Protein 1T92 (pdb70)

Sequence (216 aa):
GNKEKADRQKVVSDLVALEGALDMYKLDNSRYPTTEQGLQALVSAPSAEPHARNYPEGGYIRRLPQDPWGSDYQLLSPGQHGQVDIFSLGPDGVPESNDDIGNWTIGFGNKEKADRQKVVSDLVALEGALDMYKLDNSRYPTTEQGLQALVSAPSAEPHARNYPEGGYIRRLPQDPWGSDYQLLSPGQHGQVDIFSLGPDGVPESNDDIGNWTIGF

B-factor: mean 29.41, std 11.69, range [15.38, 65.62]

Structure (mmCIF, N/CA/C/O backbone):
data_1T92
#
_entry.id   1T92
#
_cell.length_a   85.395
_cell.length_b   85.395
_cell.length_c   145.7205
_cell.angle_alpha   90.00
_cell.angle_beta   90.00
_cell.angle_gamma   120.00
#
_symmetry.space_group_name_H-M   'P 65 2 2'
#
loop_
_entity.id
_entity.type
_entity.pdbx_description
1 polymer 'General secretion pathway protein G'
2 non-polymer 'ZINC ION'
3 water water
#
loop_
_atom_site.group_PDB
_atom_site.id
_atom_site.type_symbol
_atom_site.label_atom_id
_atom_site.label_alt_id
_atom_site.label_comp_id
_atom_site.label_asym_id
_atom_site.label_entity_id
_atom_site.label_seq_id
_atom_site.pdbx_PDB_ins_code
_atom_site.Cartn_x
_atom_site.Cartn_y
_atom_site.Cartn_z
_atom_site.occupancy
_atom_site.B_iso_or_equiv
_atom_site.auth_seq_id
_atom_site.auth_comp_id
_ato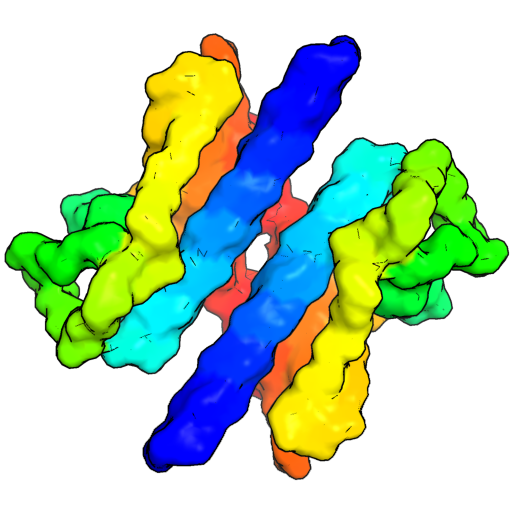m_site.auth_asym_id
_atom_site.auth_atom_id
_atom_site.pdbx_PDB_model_num
ATOM 1 N N . GLY A 1 2 ? -10.622 31.677 28.234 1.00 60.95 26 GLY A N 1
ATOM 2 C CA . GLY A 1 2 ? -10.217 33.076 28.572 1.00 60.76 26 GLY A CA 1
ATOM 3 C C . GLY A 1 2 ? -10.404 34.039 27.408 1.00 60.29 26 GLY A C 1
ATOM 4 O O . GLY A 1 2 ? -10.332 33.641 26.243 1.00 56.35 26 GLY A O 1
ATOM 5 N N . ASN A 1 3 ? -10.663 35.306 27.729 1.00 61.18 27 ASN A N 1
ATOM 6 C CA . ASN A 1 3 ? -10.797 36.353 26.717 1.00 59.49 27 ASN A CA 1
ATOM 7 C C . ASN A 1 3 ? -9.475 36.675 26.024 1.00 57.39 27 ASN A C 1
ATOM 8 O O . ASN A 1 3 ? -9.416 36.798 24.797 1.00 53.26 27 ASN A O 1
ATOM 13 N N . LYS A 1 4 ? -8.420 36.818 26.823 1.00 52.63 28 LYS A N 1
ATOM 14 C CA . LYS A 1 4 ? -7.086 37.028 26.289 1.00 49.79 28 LYS A CA 1
ATOM 15 C C . LYS A 1 4 ? -6.661 35.800 25.504 1.00 44.95 28 LYS A C 1
ATOM 16 O O . LYS A 1 4 ? -6.088 35.927 24.424 1.00 38.60 28 LYS A O 1
ATOM 22 N N . GLU A 1 5 ? -6.966 34.624 26.048 1.00 41.42 29 GLU A N 1
ATOM 23 C CA . GLU A 1 5 ? -6.618 33.355 25.431 1.00 44.76 29 GLU A CA 1
ATOM 24 C C . GLU A 1 5 ? -7.282 33.189 24.064 1.00 41.73 29 GLU A C 1
ATOM 25 O O . GLU A 1 5 ? -6.634 32.738 23.124 1.00 37.85 29 GLU A O 1
ATOM 31 N N . LYS A 1 6 ? -8.565 33.547 23.970 1.00 36.34 30 LYS A N 1
ATOM 32 C CA . LYS A 1 6 ? -9.289 33.480 22.694 1.00 36.73 30 LYS A CA 1
ATOM 33 C C . LYS A 1 6 ? -8.642 34.420 21.694 1.00 32.57 30 LYS A C 1
ATOM 34 O O . LYS A 1 6 ? -8.387 34.036 20.540 1.00 30.20 30 LYS A O 1
ATOM 40 N N . ALA A 1 7 ? -8.379 35.645 22.143 1.00 30.18 31 ALA A N 1
ATOM 41 C CA . ALA A 1 7 ? -7.714 36.643 21.312 1.00 26.95 31 ALA A CA 1
ATOM 42 C C . ALA A 1 7 ? -6.350 36.127 20.826 1.00 24.77 31 ALA A C 1
ATOM 43 O O . ALA A 1 7 ? -6.008 36.271 19.650 1.00 24.28 31 ALA A O 1
ATOM 45 N N . ASP A 1 8 ? -5.566 35.531 21.732 1.00 24.67 32 ASP A N 1
ATOM 46 C CA . ASP A 1 8 ? -4.245 35.025 21.359 1.00 23.21 32 ASP A CA 1
ATOM 47 C C . ASP A 1 8 ? -4.356 33.915 20.311 1.00 23.33 32 ASP A C 1
ATOM 48 O O . ASP A 1 8 ? -3.584 33.860 19.371 1.00 23.29 32 ASP A O 1
ATOM 53 N N . ARG A 1 9 ? -5.351 33.059 20.469 1.00 25.26 33 ARG A N 1
ATOM 54 C CA . ARG A 1 9 ? -5.565 31.931 19.568 1.00 28.17 33 ARG A CA 1
ATOM 55 C C . ARG A 1 9 ? -5.938 32.424 18.170 1.00 25.69 33 ARG A C 1
ATOM 56 O O . ARG A 1 9 ? -5.413 31.929 17.164 1.00 23.72 33 ARG A O 1
ATOM 64 N N . GLN A 1 10 ? -6.858 33.397 18.113 1.00 22.58 34 GLN A N 1
ATOM 65 C CA . GLN A 1 10 ? -7.240 34.011 16.830 1.00 22.70 34 GLN A CA 1
ATOM 66 C C . GLN A 1 10 ? -6.035 34.657 16.163 1.00 21.37 34 GLN A C 1
ATOM 67 O O . GLN A 1 10 ? -5.881 34.585 14.938 1.00 22.11 34 GLN A O 1
ATOM 73 N N . LYS A 1 11 ? -5.205 35.329 16.956 1.00 19.52 35 LYS A N 1
ATOM 74 C CA . LYS A 1 11 ? -4.002 35.952 16.401 1.00 19.19 35 LYS A CA 1
ATOM 75 C C . LYS A 1 11 ? -3.044 34.921 15.803 1.00 18.85 35 LYS A C 1
ATOM 76 O O . LYS A 1 11 ? -2.531 35.112 14.699 1.00 19.47 35 LYS A O 1
ATOM 82 N N . VAL A 1 12 ? -2.783 33.833 16.536 1.00 19.47 36 VAL A N 1
ATOM 83 C CA . VAL A 1 12 ? -1.896 32.775 16.058 1.00 18.33 36 VAL A CA 1
ATOM 84 C C . VAL A 1 12 ? -2.430 32.193 14.739 1.00 17.36 36 VAL A C 1
ATOM 85 O O . VAL A 1 12 ? -1.675 32.045 13.772 1.00 18.86 36 VAL A O 1
ATOM 89 N N . VAL A 1 13 ? -3.717 31.873 14.696 1.00 19.35 37 VAL A N 1
ATOM 90 C CA . VAL A 1 13 ? -4.270 31.253 13.489 1.00 19.28 37 VAL A CA 1
ATOM 91 C C . VAL A 1 13 ? -4.212 32.261 12.323 1.00 19.22 37 VAL A C 1
ATOM 92 O O . VAL A 1 13 ? -3.751 31.937 11.214 1.00 21.67 37 VAL A O 1
ATOM 96 N N . SER A 1 14 ? -4.652 33.486 12.581 1.00 19.84 38 SER A N 1
ATOM 97 C CA . SER A 1 14 ? -4.627 34.531 11.557 1.00 20.50 38 SER A CA 1
ATOM 98 C C . SER A 1 14 ? -3.223 34.772 10.994 1.00 19.64 38 SER A C 1
ATOM 99 O O . SER A 1 14 ? -3.004 34.873 9.768 1.00 19.69 38 SER A O 1
ATOM 103 N N . ASP A 1 15 ? -2.249 34.899 11.893 1.00 17.63 39 ASP A N 1
ATOM 104 C CA . ASP A 1 15 ? -0.884 35.166 11.473 1.00 19.05 39 ASP A CA 1
ATOM 105 C C . ASP A 1 15 ? -0.341 33.995 10.652 1.00 18.02 39 ASP A C 1
ATOM 106 O O . ASP A 1 15 ? 0.377 34.201 9.663 1.00 17.87 39 ASP A O 1
ATOM 111 N N . LEU A 1 16 ? -0.617 32.774 11.104 1.00 18.21 40 LEU A N 1
ATOM 112 C CA . LEU A 1 16 ? -0.067 31.587 10.445 1.00 16.77 40 LEU A CA 1
ATOM 113 C C . LEU A 1 16 ? -0.674 31.440 9.048 1.00 16.57 40 LEU A C 1
ATOM 114 O O . LEU A 1 16 ? 0.013 31.010 8.118 1.00 19.92 40 LEU A O 1
ATOM 119 N N . VAL A 1 17 ? -1.955 31.779 8.906 1.00 17.69 41 VAL A N 1
ATOM 120 C CA . VAL A 1 17 ? -2.572 31.752 7.576 1.00 17.24 41 VAL A CA 1
ATOM 121 C C . VAL A 1 17 ? -2.024 32.877 6.672 1.00 18.01 41 VAL A C 1
ATOM 122 O O . VAL A 1 17 ? -1.802 32.661 5.487 1.00 18.54 41 VAL A O 1
ATOM 126 N N . ALA A 1 18 ? -1.755 34.054 7.243 1.00 17.53 42 ALA A N 1
ATOM 127 C CA . ALA A 1 18 ? -1.206 35.146 6.464 1.00 18.14 42 ALA A CA 1
ATOM 128 C C . ALA A 1 18 ? 0.207 34.761 5.999 1.00 17.72 42 ALA A C 1
ATOM 129 O O . ALA A 1 18 ? 0.600 35.016 4.845 1.00 18.82 42 ALA A O 1
ATOM 131 N N . LEU A 1 19 ? 0.959 34.119 6.887 1.00 17.36 43 LEU A N 1
ATOM 132 C CA . LEU A 1 19 ? 2.294 33.652 6.509 1.00 16.87 43 LEU A CA 1
ATOM 133 C C . LEU A 1 19 ? 2.194 32.580 5.418 1.00 16.94 43 LEU A C 1
ATOM 134 O O . LEU A 1 19 ? 2.957 32.600 4.445 1.00 18.56 43 LEU A O 1
ATOM 139 N N . GLU A 1 20 ? 1.232 31.669 5.565 1.00 17.55 44 GLU A N 1
ATOM 140 C CA . GLU A 1 20 ? 0.973 30.664 4.540 1.00 17.27 44 GLU A CA 1
ATOM 141 C C . GLU A 1 20 ? 0.728 31.315 3.160 1.00 16.80 44 GLU A C 1
ATOM 142 O O . GLU A 1 20 ? 1.284 30.863 2.146 1.00 18.29 44 GLU A O 1
ATOM 148 N N . GLY A 1 21 ? -0.119 32.350 3.127 1.00 17.20 45 GLY A N 1
ATOM 149 C CA . GLY A 1 21 ? -0.402 33.045 1.866 1.00 16.94 45 GLY A CA 1
ATOM 150 C C . GLY A 1 21 ? 0.872 33.633 1.248 1.00 17.65 45 GLY A C 1
ATOM 151 O O . GLY A 1 21 ? 1.125 33.490 0.039 1.00 18.79 45 GLY A O 1
ATOM 152 N N . ALA A 1 22 ? 1.668 34.317 2.070 1.00 17.21 46 ALA A N 1
ATOM 153 C CA . ALA A 1 22 ? 2.942 34.910 1.611 1.00 17.99 46 ALA A CA 1
ATOM 154 C C . ALA A 1 22 ? 3.883 33.833 1.097 1.00 17.73 46 ALA A C 1
ATOM 155 O O . ALA A 1 22 ? 4.517 34.011 0.057 1.00 17.67 46 ALA A O 1
ATOM 157 N N . LEU A 1 23 ? 3.966 32.709 1.815 1.00 16.70 47 LEU A N 1
ATOM 158 C CA . LEU A 1 23 ? 4.805 31.604 1.371 1.00 15.38 47 LEU A CA 1
ATOM 159 C C . LEU A 1 23 ? 4.327 31.054 0.018 1.00 15.98 47 LEU A C 1
ATOM 160 O O . LEU A 1 23 ? 5.132 30.730 -0.852 1.00 19.01 47 LEU A O 1
ATOM 165 N N . ASP A 1 24 ? 3.016 30.960 -0.150 1.00 17.49 48 ASP A N 1
ATOM 166 C CA . ASP A 1 24 ? 2.487 30.451 -1.411 1.00 17.20 48 ASP A CA 1
ATOM 167 C C . ASP A 1 24 ? 2.817 31.449 -2.537 1.00 19.61 48 ASP A C 1
ATOM 168 O O . ASP A 1 24 ? 3.089 31.032 -3.680 1.00 20.36 48 ASP A O 1
ATOM 173 N N . MET A 1 25 ? 2.747 32.753 -2.260 1.00 18.72 49 MET A N 1
ATOM 174 C CA . MET A 1 25 ? 3.119 33.719 -3.324 1.00 18.70 49 MET A CA 1
ATOM 175 C C . MET A 1 25 ? 4.601 33.596 -3.686 1.00 20.04 49 MET A C 1
ATOM 176 O O . MET A 1 25 ? 5.003 33.698 -4.840 1.00 20.54 49 MET A O 1
ATOM 181 N N . TYR A 1 26 ? 5.431 33.370 -2.676 1.00 18.69 50 TYR A N 1
ATOM 182 C CA . TYR A 1 26 ? 6.846 33.166 -2.919 1.00 18.79 50 TYR A CA 1
ATOM 183 C C . TYR A 1 26 ? 7.018 31.939 -3.832 1.00 19.78 50 TYR A C 1
ATOM 184 O O . TYR A 1 26 ? 7.792 31.961 -4.805 1.00 20.06 50 TYR A O 1
ATOM 193 N N . LYS A 1 27 ? 6.283 30.875 -3.532 1.00 20.07 51 LYS A N 1
ATOM 194 C CA . LYS A 1 27 ? 6.411 29.652 -4.310 1.00 20.85 51 LYS A CA 1
ATOM 195 C C . LYS A 1 27 ? 5.923 29.842 -5.745 1.00 21.18 51 LYS A C 1
ATOM 196 O O . LYS A 1 27 ? 6.461 29.219 -6.683 1.00 22.45 51 LYS A O 1
ATOM 202 N N . LEU A 1 28 ? 4.891 30.664 -5.947 1.00 21.86 52 LEU A N 1
ATOM 203 C CA . LEU A 1 28 ? 4.459 30.895 -7.338 1.00 20.76 52 LEU A CA 1
ATOM 204 C C . LEU A 1 28 ? 5.578 31.523 -8.171 1.00 22.06 52 LEU A C 1
ATOM 205 O O . LEU A 1 28 ? 5.714 31.204 -9.358 1.00 24.77 52 LEU A O 1
ATOM 210 N N . ASP A 1 29 ? 6.383 32.394 -7.559 1.00 21.99 53 ASP A N 1
ATOM 211 C CA . ASP A 1 29 ? 7.466 33.054 -8.288 1.00 25.01 53 ASP A CA 1
ATOM 212 C C . ASP A 1 29 ? 8.710 32.199 -8.413 1.00 24.62 53 ASP A C 1
ATOM 213 O O . ASP A 1 29 ? 9.546 32.448 -9.296 1.00 27.75 53 ASP A O 1
ATOM 218 N N . ASN A 1 30 ? 8.866 31.207 -7.535 1.00 22.64 54 ASN A N 1
ATOM 219 C CA . ASN A 1 30 ? 10.135 30.500 -7.433 1.00 24.30 54 ASN A CA 1
ATOM 220 C C . ASN A 1 30 ? 10.095 28.997 -7.618 1.00 25.55 54 ASN A C 1
ATOM 221 O O . ASN A 1 30 ? 11.148 28.355 -7.655 1.00 30.37 54 ASN A O 1
ATOM 226 N N . SER A 1 31 ? 8.887 28.454 -7.709 1.00 27.21 55 SER A N 1
ATOM 227 C CA . SER A 1 31 ? 8.620 27.023 -7.852 1.00 28.36 55 SER A CA 1
ATOM 228 C C . SER A 1 31 ? 8.900 26.191 -6.607 1.00 27.98 55 SER A C 1
ATOM 229 O O . SER A 1 31 ? 8.678 24.979 -6.613 1.00 30.78 55 SER A O 1
ATOM 232 N N . ARG A 1 32 ? 9.375 26.828 -5.536 1.00 25.06 56 ARG A N 1
ATOM 233 C CA . ARG A 1 32 ? 9.535 26.131 -4.267 1.00 24.73 56 ARG A CA 1
ATOM 234 C C . ARG A 1 32 ? 9.372 27.131 -3.150 1.00 21.44 56 ARG A C 1
ATOM 235 O O . ARG A 1 32 ? 9.569 28.336 -3.357 1.00 23.71 56 ARG A O 1
ATOM 243 N N . TYR A 1 33 ? 9.048 26.625 -1.966 1.00 20.54 57 TYR A N 1
ATOM 244 C CA . TYR A 1 33 ? 9.006 27.472 -0.778 1.00 20.52 57 TYR A CA 1
ATOM 245 C C . TYR A 1 33 ? 10.427 27.840 -0.348 1.00 21.34 57 TYR A C 1
ATOM 246 O O . TYR A 1 33 ? 11.369 27.136 -0.689 1.00 21.90 57 TYR A O 1
ATOM 255 N N . PRO A 1 34 ? 10.581 28.901 0.441 1.00 18.91 58 PRO A N 1
ATOM 256 C CA . PRO A 1 34 ? 11.847 29.103 1.156 1.00 18.86 58 PRO A CA 1
ATOM 257 C C . PRO A 1 34 ? 12.114 27.888 2.025 1.00 19.40 58 PRO A C 1
ATOM 258 O O . PRO A 1 34 ? 11.175 27.251 2.533 1.00 20.41 58 PRO A O 1
ATOM 262 N N . THR A 1 35 ? 13.381 27.555 2.182 1.00 19.07 59 THR A N 1
ATOM 263 C CA . THR A 1 35 ? 13.784 26.507 3.131 1.00 19.60 59 THR A CA 1
ATOM 264 C C . THR A 1 35 ? 13.825 27.083 4.526 1.00 19.12 59 THR A C 1
ATOM 265 O O . THR A 1 35 ? 13.850 28.294 4.698 1.00 19.56 59 THR A O 1
ATOM 269 N N . THR A 1 36 ? 13.869 26.205 5.521 1.00 19.60 60 THR A N 1
ATOM 270 C CA . THR A 1 36 ? 14.085 26.647 6.900 1.00 19.34 60 THR A CA 1
ATOM 271 C C . THR A 1 36 ? 15.340 27.484 7.014 1.00 20.71 60 THR A C 1
ATOM 272 O O . THR A 1 36 ? 15.359 28.502 7.713 1.00 21.30 60 THR A O 1
ATOM 276 N N . GLU A 1 37 ? 16.395 27.061 6.313 1.00 19.77 61 GLU A N 1
ATOM 277 C CA . GLU A 1 37 ? 17.644 27.839 6.289 1.00 23.08 61 GLU A CA 1
ATOM 278 C C . GLU A 1 37 ? 17.407 29.290 5.816 1.00 19.29 61 GLU A C 1
ATOM 279 O O . GLU A 1 37 ? 17.917 30.222 6.425 1.00 23.57 61 GLU A O 1
ATOM 285 N N . GLN A 1 38 ? 16.622 29.483 4.751 1.00 19.92 62 GLN A N 1
ATOM 286 C CA . GLN A 1 38 ? 16.257 30.833 4.316 1.00 18.89 62 GLN A CA 1
ATOM 287 C C . GLN A 1 38 ? 15.311 31.503 5.320 1.00 20.74 62 GLN A C 1
ATOM 288 O O . GLN A 1 38 ? 15.433 32.707 5.598 1.00 22.94 62 GLN A O 1
ATOM 294 N N . GLY A 1 39 ? 14.382 30.716 5.874 1.00 21.22 63 GLY A N 1
ATOM 295 C CA . GLY A 1 39 ? 13.484 31.184 6.915 1.00 20.96 63 GLY A CA 1
ATOM 296 C C . GLY A 1 39 ? 12.360 32.086 6.414 1.00 20.47 63 GLY A C 1
ATOM 297 O O . GLY A 1 39 ? 12.254 32.425 5.217 1.00 19.40 63 GLY A O 1
ATOM 298 N N . LEU A 1 40 ? 11.475 32.450 7.343 1.00 19.83 64 LEU A N 1
ATOM 299 C CA . LEU A 1 40 ? 10.389 33.391 7.057 1.00 19.61 64 LEU A CA 1
ATOM 300 C C . LEU A 1 40 ? 10.974 34.756 6.645 1.00 18.96 64 LEU A C 1
ATOM 301 O O . LEU A 1 40 ? 10.303 35.538 5.990 1.00 19.26 64 LEU A O 1
ATOM 306 N N . GLN A 1 41 ? 12.234 35.013 7.004 1.00 19.10 65 GLN A N 1
ATOM 307 C CA . GLN A 1 41 ? 12.893 36.252 6.593 1.00 20.14 65 GLN A CA 1
ATOM 308 C C . GLN A 1 41 ? 12.886 36.421 5.063 1.00 19.27 65 GLN A C 1
ATOM 309 O O . GLN A 1 41 ? 12.875 37.548 4.550 1.00 20.02 65 GLN A O 1
ATOM 319 N N . ALA A 1 42 ? 12.833 35.299 4.342 1.00 18.69 66 ALA A N 1
ATOM 320 C CA . ALA A 1 42 ? 12.827 35.346 2.877 1.00 19.63 66 ALA A CA 1
ATOM 321 C C . ALA A 1 42 ? 11.556 36.024 2.338 1.00 19.26 66 ALA A C 1
ATOM 322 O O . ALA A 1 42 ? 11.496 36.423 1.154 1.00 19.50 66 ALA A O 1
ATOM 324 N N . LEU A 1 43 ? 10.538 36.132 3.192 1.00 17.38 67 LEU A N 1
ATOM 325 C CA . LEU A 1 43 ? 9.301 36.797 2.786 1.00 17.47 67 LEU A CA 1
ATOM 326 C C . LEU A 1 43 ? 9.417 38.308 2.853 1.00 18.62 67 LEU A C 1
ATOM 327 O O . LEU A 1 43 ? 8.537 39.008 2.354 1.00 20.44 67 LEU A O 1
ATOM 332 N N . VAL A 1 44 ? 10.454 38.816 3.528 1.00 19.17 68 VAL A N 1
ATOM 333 C CA . VAL A 1 44 ? 10.618 40.273 3.631 1.00 21.66 68 VAL A CA 1
ATOM 334 C C . VAL A 1 44 ? 11.815 40.831 2.864 1.00 21.17 68 VAL A C 1
ATOM 335 O O . VAL A 1 44 ? 11.770 41.969 2.394 1.00 26.66 68 VAL A O 1
ATOM 339 N N . SER A 1 45 ? 12.873 40.028 2.717 1.00 20.44 69 SER A N 1
ATOM 340 C CA . SER A 1 45 ? 14.058 40.445 1.985 1.00 22.56 69 SER A CA 1
ATOM 341 C C . SER A 1 45 ? 14.629 39.253 1.205 1.00 19.19 69 SER A C 1
ATOM 342 O O . SER A 1 45 ? 14.555 38.099 1.664 1.00 22.67 69 SER A O 1
ATOM 346 N N . ALA A 1 46 ? 15.159 39.513 0.013 1.00 19.42 70 ALA A N 1
ATOM 347 C CA . ALA A 1 46 ? 15.690 38.441 -0.847 1.00 21.71 70 ALA A CA 1
ATOM 348 C C . ALA A 1 46 ? 16.705 37.554 -0.083 1.00 22.30 70 ALA A C 1
ATOM 349 O O . ALA A 1 46 ? 17.609 38.075 0.580 1.00 21.70 70 AL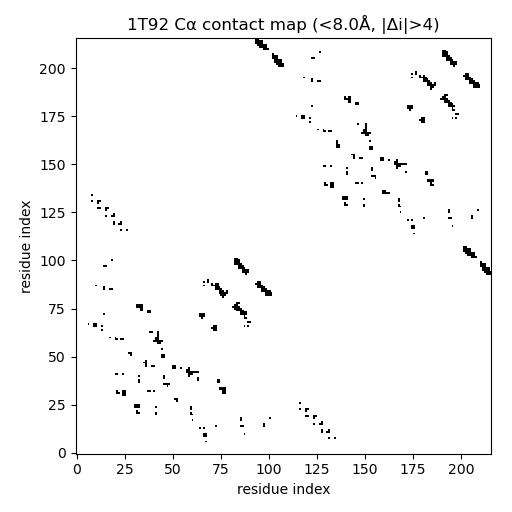A A O 1
ATOM 351 N N . PRO A 1 47 ? 16.535 36.228 -0.131 1.00 19.89 71 PRO A N 1
ATOM 352 C CA . PRO A 1 47 ? 17.411 35.358 0.671 1.00 20.78 71 PRO A CA 1
ATOM 353 C C . PRO A 1 47 ? 18.840 35.351 0.212 1.00 22.30 71 PRO A C 1
ATOM 354 O O . PRO A 1 47 ? 19.139 35.264 -0.984 1.00 22.60 71 PRO A O 1
ATOM 358 N N . SER A 1 48 ? 19.727 35.484 1.203 1.00 19.77 72 SER A N 1
ATOM 359 C CA . SER A 1 48 ? 21.168 35.361 1.012 1.00 21.82 72 SER A CA 1
ATOM 360 C C . SER A 1 48 ? 21.524 33.925 0.639 1.00 23.58 72 SER A C 1
ATOM 361 O O . SER A 1 48 ? 22.369 33.725 -0.224 1.00 22.12 72 SER A O 1
ATOM 364 N N . ALA A 1 49 ? 20.885 32.935 1.287 1.00 22.81 73 ALA A N 1
ATOM 365 C CA . ALA A 1 49 ? 21.216 31.532 1.021 1.00 22.76 73 ALA A CA 1
ATOM 366 C C . ALA A 1 49 ? 20.608 31.033 -0.271 1.00 22.09 73 ALA A C 1
ATOM 367 O O . ALA A 1 49 ? 19.486 31.415 -0.614 1.00 21.38 73 ALA A O 1
ATOM 369 N N . GLU A 1 50 ? 21.329 30.173 -0.988 1.00 23.62 74 GLU A N 1
ATOM 370 C CA . GLU A 1 50 ? 20.733 29.506 -2.150 1.00 28.12 74 GLU A CA 1
ATOM 371 C C . GLU A 1 50 ? 19.637 28.507 -1.716 1.00 28.83 74 GLU A C 1
ATOM 372 O O . GLU A 1 50 ? 19.640 28.071 -0.557 1.00 29.33 74 GLU A O 1
ATOM 378 N N . PRO A 1 51 ? 18.669 28.180 -2.587 1.00 27.35 75 PRO A N 1
ATOM 379 C CA . PRO A 1 51 ? 18.535 28.745 -3.942 1.00 27.64 75 PRO A CA 1
ATOM 380 C C . PRO A 1 51 ? 17.959 30.164 -3.961 1.00 24.89 75 PRO A C 1
ATOM 381 O O . PRO A 1 51 ? 16.933 30.438 -3.350 1.00 24.59 75 PRO A O 1
ATOM 385 N N . HIS A 1 52 ? 18.595 31.045 -4.724 1.00 21.41 76 HIS A N 1
ATOM 386 C CA . HIS A 1 52 ? 18.217 32.462 -4.691 1.00 21.67 76 HIS A CA 1
ATOM 387 C C . HIS A 1 52 ? 16.858 32.703 -5.336 1.00 21.23 76 HIS A C 1
ATOM 388 O O . HIS A 1 52 ? 16.469 31.985 -6.267 1.00 22.46 76 HIS A O 1
ATOM 395 N N . ALA A 1 53 ? 16.164 33.724 -4.842 1.00 20.26 77 ALA A N 1
ATOM 396 C CA . ALA A 1 53 ? 14.829 34.079 -5.329 1.00 21.23 77 ALA A CA 1
ATOM 397 C C . ALA A 1 53 ? 14.942 34.730 -6.679 1.00 22.38 77 ALA A C 1
ATOM 398 O O . ALA A 1 53 ? 15.931 35.424 -6.955 1.00 21.59 77 ALA A O 1
ATOM 400 N N . ARG A 1 54 ? 13.928 34.527 -7.530 1.00 23.70 78 ARG A N 1
ATOM 401 C CA . ARG A 1 54 ? 13.989 35.182 -8.832 1.00 29.79 78 ARG A CA 1
ATOM 402 C C . ARG A 1 54 ? 13.079 36.387 -8.906 1.00 32.26 78 ARG A C 1
ATOM 403 O O . ARG A 1 54 ? 11.913 36.311 -8.502 1.00 33.10 78 ARG A O 1
ATOM 411 N N . ASN A 1 55 ? 13.668 37.496 -9.371 1.00 35.21 79 ASN A N 1
ATOM 412 C CA . ASN A 1 55 ? 13.015 38.808 -9.490 1.00 37.02 79 ASN A CA 1
ATOM 413 C C . ASN A 1 55 ? 12.224 39.137 -8.243 1.00 34.58 79 ASN A C 1
ATOM 414 O O . ASN A 1 55 ? 11.011 39.229 -8.248 1.00 36.51 79 ASN A O 1
ATOM 419 N N . TYR A 1 56 ? 12.934 39.314 -7.153 1.00 30.77 80 TYR A N 1
ATOM 420 C CA . TYR A 1 56 ? 12.259 39.409 -5.891 1.00 25.51 80 TYR A CA 1
ATOM 421 C C . TYR A 1 56 ? 11.465 40.729 -5.879 1.00 28.47 80 TYR A C 1
ATOM 422 O O . TYR A 1 56 ? 12.002 41.749 -6.307 1.00 29.59 80 TYR A O 1
ATOM 431 N N . PRO A 1 57 ? 10.194 40.713 -5.441 1.00 25.96 81 PRO A N 1
ATOM 432 C CA . PRO A 1 57 ? 9.347 41.911 -5.569 1.00 26.46 81 PRO A CA 1
ATOM 433 C C . PRO A 1 57 ? 9.709 43.012 -4.595 1.00 26.89 81 PRO A C 1
ATOM 434 O O . PRO A 1 57 ? 10.227 42.730 -3.502 1.00 25.80 81 PRO A O 1
ATOM 438 N N . GLU A 1 58 ? 9.458 44.259 -5.016 1.00 32.06 82 GLU A N 1
ATOM 439 C CA . GLU A 1 58 ? 9.563 45.409 -4.126 1.00 34.89 82 GLU A CA 1
ATOM 440 C C . GLU A 1 58 ? 8.688 45.171 -2.906 1.00 34.38 82 GLU A C 1
ATOM 441 O O . GLU A 1 58 ? 7.482 44.891 -3.028 1.00 34.35 82 GLU A O 1
ATOM 447 N N . GLY A 1 59 ? 9.309 45.256 -1.738 1.00 31.80 83 GLY A N 1
ATOM 448 C CA . GLY A 1 59 ? 8.611 45.053 -0.479 1.00 31.35 83 GLY A CA 1
ATOM 449 C C . GLY A 1 59 ? 8.418 43.601 -0.098 1.00 29.24 83 GLY A C 1
ATOM 450 O O . GLY A 1 59 ? 7.786 43.311 0.918 1.00 31.55 83 GLY A O 1
ATOM 451 N N . GLY A 1 60 ? 8.928 42.676 -0.908 1.00 28.56 84 GLY A N 1
ATOM 452 C CA . GLY A 1 60 ? 8.782 41.266 -0.583 1.00 23.68 84 GLY A CA 1
ATOM 453 C C . GLY A 1 60 ? 7.348 40.792 -0.670 1.00 23.24 84 GLY A C 1
ATOM 454 O O . GLY A 1 60 ? 6.551 41.291 -1.489 1.00 24.37 84 GLY A O 1
ATOM 455 N N . TYR A 1 61 ? 7.007 39.848 0.196 1.00 21.47 85 TYR A N 1
ATOM 456 C CA . TYR A 1 61 ? 5.739 39.133 0.122 1.00 21.85 85 TYR A CA 1
ATOM 457 C C . TYR A 1 61 ? 4.817 39.431 1.293 1.00 20.94 85 TYR A C 1
ATOM 458 O O . TYR A 1 61 ? 3.663 38.986 1.302 1.00 22.11 85 TYR A O 1
ATOM 467 N N . ILE A 1 62 ? 5.347 40.153 2.284 1.00 22.57 86 ILE A N 1
ATOM 468 C CA . ILE A 1 62 ? 4.562 40.583 3.431 1.00 23.33 86 ILE A CA 1
ATOM 469 C C . ILE A 1 62 ? 5.191 41.867 3.968 1.00 26.34 86 ILE A C 1
ATOM 470 O O . ILE A 1 62 ? 6.413 42.028 3.927 1.00 27.91 86 ILE A O 1
ATOM 475 N N . ARG A 1 63 ? 4.336 42.787 4.431 1.00 30.07 87 ARG A N 1
ATOM 476 C CA . ARG A 1 63 ? 4.781 44.090 4.933 1.00 33.37 87 ARG A CA 1
ATOM 477 C C . ARG A 1 63 ? 5.843 43.905 6.022 1.00 31.62 87 ARG A C 1
ATOM 478 O O . ARG A 1 63 ? 6.940 44.429 5.920 1.00 32.49 87 ARG A O 1
ATOM 486 N N . ARG A 1 64 ? 5.521 43.112 7.047 1.00 30.67 88 ARG A N 1
ATOM 487 C CA . ARG A 1 64 ? 6.501 42.735 8.072 1.00 29.48 88 ARG A CA 1
ATOM 488 C C . ARG A 1 64 ? 6.142 41.370 8.647 1.00 26.35 88 ARG A C 1
ATOM 489 O O . ARG A 1 64 ? 4.997 40.933 8.534 1.00 29.08 88 ARG A O 1
ATOM 497 N N . LEU A 1 65 ? 7.113 40.703 9.262 1.00 24.89 89 LEU A N 1
ATOM 498 C CA . LEU A 1 65 ? 6.805 39.455 9.963 1.00 23.69 89 LEU A CA 1
ATOM 499 C C . LEU A 1 65 ? 6.105 39.706 11.292 1.00 23.45 89 LEU A C 1
ATOM 500 O O . LEU A 1 65 ? 6.607 40.506 12.107 1.00 27.29 89 LEU A O 1
ATOM 505 N N . PRO A 1 66 ? 4.986 39.016 11.528 1.00 22.21 90 PRO A N 1
ATOM 506 C CA . PRO A 1 66 ? 4.303 39.110 12.830 1.00 22.89 90 PRO A CA 1
ATOM 507 C C . PRO A 1 66 ? 5.074 38.288 13.869 1.00 23.89 90 PRO A C 1
ATOM 508 O O . PRO A 1 66 ? 5.895 37.437 13.515 1.00 23.78 90 PRO A O 1
ATOM 512 N N . GLN A 1 67 ? 4.847 38.567 15.151 1.00 22.73 91 GLN A N 1
ATOM 513 C CA . GLN A 1 67 ? 5.345 37.670 16.197 1.00 25.44 91 GLN A CA 1
ATOM 514 C C . GLN A 1 67 ? 4.150 37.077 16.896 1.00 21.82 91 GLN A C 1
ATOM 515 O O . GLN A 1 67 ? 3.050 37.639 16.814 1.00 23.20 91 GLN A O 1
ATOM 521 N N . ASP A 1 68 ? 4.326 35.934 17.560 1.00 21.30 92 ASP A N 1
ATOM 522 C CA . ASP A 1 68 ? 3.194 35.345 18.274 1.00 22.11 92 ASP A CA 1
ATOM 523 C C . ASP A 1 68 ? 2.856 36.133 19.548 1.00 21.11 92 ASP A C 1
ATOM 524 O O . ASP A 1 68 ? 3.643 37.009 19.954 1.00 23.28 92 ASP A O 1
ATOM 529 N N . PRO A 1 69 ? 1.717 35.844 20.166 1.00 21.33 93 PRO A N 1
ATOM 530 C CA . PRO A 1 69 ? 1.239 36.612 21.324 1.00 22.88 93 PRO A CA 1
ATOM 531 C C . PRO A 1 69 ? 2.183 36.577 22.527 1.00 24.18 93 PRO A C 1
ATOM 532 O O . PRO A 1 69 ? 2.021 37.381 23.454 1.00 26.75 93 PRO A O 1
ATOM 536 N N . TRP A 1 70 ? 3.136 35.651 22.519 1.00 24.94 94 TRP A N 1
ATOM 537 C CA . TRP A 1 70 ? 4.039 35.499 23.660 1.00 24.56 94 TRP A CA 1
ATOM 538 C C . TRP A 1 70 ? 5.445 35.925 23.311 1.00 28.61 94 TRP A C 1
ATOM 539 O O . TRP A 1 70 ? 6.381 35.624 24.034 1.00 28.84 94 TRP A O 1
ATOM 550 N N . GLY A 1 71 ? 5.582 36.650 22.202 1.00 27.17 95 GLY A N 1
ATOM 551 C CA . GLY A 1 71 ? 6.844 37.273 21.829 1.00 28.34 95 GLY A CA 1
ATOM 552 C C . GLY A 1 71 ? 7.833 36.350 21.136 1.00 27.53 95 GLY A C 1
ATOM 553 O O . GLY A 1 71 ? 9.006 36.703 21.001 1.00 30.34 95 GLY A O 1
ATOM 554 N N . SER A 1 72 ? 7.390 35.166 20.711 1.00 24.80 96 SER A N 1
ATOM 555 C CA . SER A 1 72 ? 8.264 34.302 19.908 1.00 22.24 96 SER A CA 1
ATOM 556 C C . SER A 1 72 ? 7.995 34.453 18.425 1.00 22.96 96 SER A C 1
ATOM 557 O O . SER A 1 72 ? 6.853 34.617 18.006 1.00 25.32 96 SER A O 1
ATOM 560 N N . ASP A 1 73 ? 9.043 34.370 17.629 1.00 22.90 97 ASP A N 1
ATOM 561 C CA . ASP A 1 73 ? 8.844 34.325 16.181 1.00 22.89 97 ASP A CA 1
ATOM 562 C C . ASP A 1 73 ? 8.099 33.064 15.826 1.00 20.75 97 ASP A C 1
ATOM 563 O O . ASP A 1 73 ? 8.261 32.039 16.485 1.00 20.75 97 ASP A O 1
ATOM 568 N N . TYR A 1 74 ? 7.316 33.139 14.751 1.00 20.33 98 TYR A N 1
ATOM 569 C CA . TYR A 1 74 ? 6.773 31.959 14.145 1.00 17.78 98 TYR A CA 1
ATOM 570 C C . TYR A 1 74 ? 7.900 31.205 13.465 1.00 18.97 98 TYR A C 1
ATOM 571 O O . TYR A 1 74 ? 8.977 31.757 13.184 1.00 21.38 98 TYR A O 1
ATOM 580 N N . GLN A 1 75 ? 7.692 29.912 13.256 1.00 19.80 99 GLN A N 1
ATOM 581 C CA . GLN A 1 75 ? 8.787 29.077 12.757 1.00 19.36 99 GLN A CA 1
ATOM 582 C C . GLN A 1 75 ? 8.358 28.288 11.538 1.00 20.89 99 GLN A C 1
ATOM 583 O O . GLN A 1 75 ? 7.198 27.929 11.422 1.00 21.82 99 GLN A O 1
ATOM 589 N N . LEU A 1 76 ? 9.300 28.045 10.634 1.00 19.13 100 LEU A N 1
ATOM 590 C CA . LEU A 1 76 ? 9.051 27.368 9.359 1.00 19.05 100 LEU A CA 1
ATOM 591 C C . LEU A 1 76 ? 9.836 26.076 9.260 1.00 19.79 100 LEU A C 1
ATOM 592 O O . LEU A 1 76 ? 11.059 26.078 9.454 1.00 20.49 100 LEU A O 1
ATOM 597 N N . LEU A 1 77 ? 9.145 24.989 8.914 1.00 19.09 101 LEU A N 1
ATOM 598 C CA . LEU A 1 77 ? 9.776 23.710 8.610 1.00 19.67 101 LEU A CA 1
ATOM 599 C C . LEU A 1 77 ? 9.627 23.453 7.120 1.00 19.67 101 LEU A C 1
ATOM 600 O O . LEU A 1 77 ? 8.524 23.163 6.632 1.00 21.69 101 LEU A O 1
ATOM 605 N N . SER A 1 78 ? 10.732 23.567 6.390 1.00 19.51 102 SER A N 1
ATOM 606 C CA . SER A 1 78 ? 10.705 23.456 4.923 1.00 20.62 102 SER A CA 1
ATOM 607 C C . SER A 1 78 ? 12.079 23.054 4.391 1.00 20.97 102 SER A C 1
ATOM 608 O O . SER A 1 78 ? 13.080 23.644 4.810 1.00 21.30 102 SER A O 1
ATOM 611 N N . PRO A 1 79 ? 12.161 22.085 3.472 1.00 23.27 103 PRO A N 1
ATOM 612 C CA . PRO A 1 79 ? 10.991 21.376 2.910 1.00 25.05 103 PRO A CA 1
ATOM 613 C C . PRO A 1 79 ? 10.304 20.398 3.854 1.00 25.92 103 PRO A C 1
ATOM 614 O O . PRO A 1 79 ? 9.223 19.905 3.500 1.00 27.07 103 PRO A O 1
ATOM 618 N N . GLY A 1 80 ? 10.896 20.113 5.014 1.00 23.90 104 GLY A N 1
ATOM 619 C CA . GLY A 1 80 ? 10.205 19.335 6.029 1.00 26.89 104 GLY A CA 1
ATOM 620 C C . GLY A 1 80 ? 10.399 17.843 5.869 1.00 28.69 104 GLY A C 1
ATOM 621 O O . GLY A 1 80 ? 10.898 17.368 4.854 1.00 31.63 104 GLY A O 1
ATOM 622 N N . GLN A 1 81 ? 10.027 17.118 6.914 1.00 31.79 105 GLN A N 1
ATOM 623 C CA . GLN A 1 81 ? 10.036 15.667 6.900 1.00 38.66 105 GLN A CA 1
ATOM 624 C C . GLN A 1 81 ? 8.923 15.223 5.961 1.00 39.50 105 GLN A C 1
ATOM 625 O O . GLN A 1 81 ? 7.781 15.723 6.039 1.00 35.24 105 GLN A O 1
ATOM 631 N N . HIS A 1 82 ? 9.279 14.317 5.051 1.00 41.40 106 HIS A N 1
ATOM 632 C CA . HIS A 1 82 ? 8.370 13.791 4.024 1.00 43.36 106 HIS A CA 1
ATOM 633 C C . HIS A 1 82 ? 7.856 14.884 3.083 1.00 41.92 106 HIS A C 1
ATOM 634 O O . HIS A 1 82 ? 6.780 14.757 2.513 1.00 41.28 106 HIS A O 1
ATOM 641 N N . GLY A 1 83 ? 8.623 15.959 2.925 1.00 39.60 107 GLY A N 1
ATOM 642 C CA . GLY A 1 83 ? 8.210 17.071 2.085 1.00 39.55 107 GLY A CA 1
ATOM 643 C C . GLY A 1 83 ? 6.991 17.842 2.575 1.00 37.93 107 GLY A C 1
ATOM 644 O O . GLY A 1 83 ? 6.365 18.558 1.801 1.00 39.58 107 GLY A O 1
ATOM 645 N N . GLN A 1 84 ? 6.648 17.712 3.852 1.00 33.18 108 GLN A N 1
ATOM 646 C CA . GLN A 1 84 ? 5.513 18.434 4.413 1.00 30.86 108 GLN A CA 1
ATOM 647 C C . GLN A 1 84 ? 5.984 19.722 5.068 1.00 27.95 108 GLN A C 1
ATOM 648 O O . GLN A 1 84 ? 6.741 19.707 6.036 1.00 27.02 108 GLN A O 1
ATOM 654 N N . VAL A 1 85 ? 5.515 20.840 4.534 1.00 23.17 109 VAL A N 1
ATOM 655 C CA . VAL A 1 85 ? 5.927 22.169 5.014 1.00 21.53 109 VAL A CA 1
ATOM 656 C C . VAL A 1 85 ? 4.972 22.641 6.095 1.00 21.08 109 VAL A C 1
ATOM 657 O O . VAL A 1 85 ? 3.775 22.715 5.864 1.00 22.16 109 VAL A O 1
ATOM 661 N N . ASP A 1 86 ? 5.508 22.941 7.280 1.00 19.77 110 ASP A N 1
ATOM 662 C CA . ASP A 1 86 ? 4.680 23.396 8.406 1.00 20.45 110 ASP A CA 1
ATOM 663 C C . ASP A 1 86 ? 5.102 24.793 8.840 1.00 20.59 110 ASP A C 1
ATOM 664 O O . ASP A 1 86 ? 6.278 25.147 8.702 1.00 21.38 110 ASP A O 1
ATOM 669 N N . ILE A 1 87 ? 4.167 25.555 9.407 1.00 19.71 111 ILE A N 1
ATOM 670 C CA . ILE A 1 87 ? 4.480 26.858 10.026 1.00 18.98 111 ILE A CA 1
ATOM 671 C C . ILE A 1 87 ? 3.862 26.784 11.402 1.00 18.83 111 ILE A C 1
ATOM 672 O O . ILE A 1 87 ? 2.698 26.366 11.538 1.00 19.96 111 ILE A O 1
ATOM 677 N N . PHE A 1 88 ? 4.598 27.172 12.442 1.00 19.15 112 PHE A N 1
ATOM 678 C CA . PHE A 1 88 ? 4.019 26.980 13.771 1.00 18.88 112 PHE A CA 1
ATOM 679 C C . PHE A 1 88 ? 4.375 28.066 14.761 1.00 19.13 112 PHE A C 1
ATOM 680 O O . PHE A 1 88 ? 5.317 28.847 14.557 1.00 19.33 112 PHE A O 1
ATOM 688 N N . SER A 1 89 ? 3.567 28.143 15.813 1.00 19.13 113 SER A N 1
ATOM 689 C CA . SER A 1 89 ? 3.905 28.906 17.000 1.00 19.39 113 SER A CA 1
ATOM 690 C C . SER A 1 89 ? 4.344 27.907 18.063 1.00 19.15 113 SER A C 1
ATOM 691 O O . SER A 1 89 ? 3.777 26.806 18.182 1.00 20.18 113 SER A O 1
ATOM 694 N N . LEU A 1 90 ? 5.351 28.310 18.838 1.00 19.88 114 LEU A N 1
ATOM 695 C CA . LEU A 1 90 ? 5.801 27.520 19.980 1.00 22.09 114 LEU A CA 1
ATOM 696 C C . LEU A 1 90 ? 4.818 27.489 21.148 1.00 22.93 114 LEU A C 1
ATOM 697 O O . LEU A 1 90 ? 4.895 26.593 21.994 1.00 24.66 114 LEU A O 1
ATOM 702 N N . GLY A 1 91 ? 3.904 28.457 21.191 1.00 21.72 115 GLY A N 1
ATOM 703 C CA . GLY A 1 91 ? 2.955 28.553 22.297 1.00 23.11 115 GLY A CA 1
ATOM 704 C C . GLY A 1 91 ? 3.619 29.188 23.500 1.00 24.42 115 GLY A C 1
ATOM 705 O O . GLY A 1 91 ? 4.842 29.367 23.522 1.00 24.67 115 GLY A O 1
ATOM 706 N N . PRO A 1 92 ? 2.833 29.513 24.517 1.00 24.45 116 PRO A N 1
ATOM 707 C CA . PRO A 1 92 ? 3.385 30.066 25.769 1.00 25.04 116 PRO A CA 1
ATOM 708 C C . PRO A 1 92 ? 4.159 29.004 26.567 1.00 24.24 116 PRO A C 1
ATOM 709 O O . PRO A 1 92 ? 5.043 29.316 27.381 1.00 24.93 116 PRO A O 1
ATOM 713 N N . ASP A 1 93 ? 3.795 27.746 26.321 1.00 23.74 117 ASP A N 1
ATOM 714 C CA . ASP A 1 93 ? 4.189 26.613 27.153 1.00 23.23 117 ASP A CA 1
ATOM 715 C C . ASP A 1 93 ? 4.954 25.551 26.391 1.00 24.09 117 ASP A C 1
ATOM 716 O O . ASP A 1 93 ? 5.146 24.448 26.897 1.00 24.83 117 ASP A O 1
ATOM 721 N N . GLY A 1 94 ? 5.359 25.855 25.155 1.00 21.57 118 GLY A N 1
ATOM 722 C CA . GLY A 1 94 ? 6.145 24.896 24.391 1.00 22.65 118 GLY A CA 1
ATOM 723 C C . GLY A 1 94 ? 5.327 23.727 23.883 1.00 24.64 118 GLY A C 1
ATOM 724 O O . GLY A 1 94 ? 5.875 22.645 23.658 1.00 25.92 118 GLY A O 1
ATOM 725 N N . VAL A 1 95 ? 4.017 23.929 23.716 1.00 24.71 119 VAL A N 1
ATOM 726 C CA . VAL A 1 95 ? 3.167 22.943 23.063 1.00 24.68 119 VAL A CA 1
ATOM 727 C C . VAL A 1 95 ? 2.778 23.618 21.752 1.00 24.42 119 VAL A C 1
ATOM 728 O O . VAL A 1 95 ? 1.899 24.469 21.741 1.00 26.74 119 VAL A O 1
ATOM 732 N N . PRO A 1 96 ? 3.480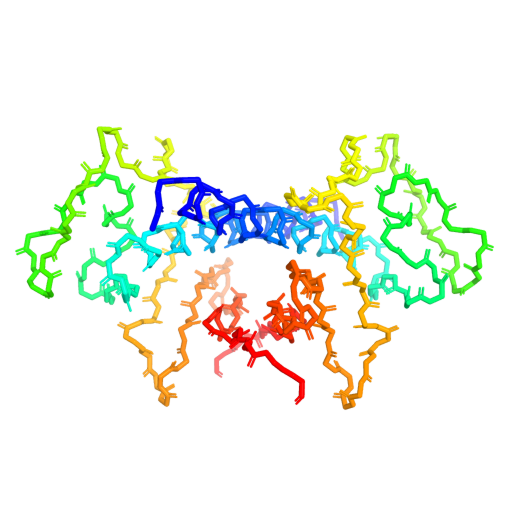 23.302 20.669 1.00 24.08 120 PRO A N 1
ATOM 733 C CA . PRO A 1 96 ? 3.308 24.043 19.408 1.00 25.75 120 PRO A CA 1
ATOM 734 C C . PRO A 1 96 ? 1.914 23.948 18.818 1.00 24.20 120 PRO A C 1
ATOM 735 O O . PRO A 1 96 ? 1.245 22.912 18.926 1.00 26.88 120 PRO A O 1
ATOM 739 N N . GLU A 1 97 ? 1.502 25.055 18.212 1.00 21.29 121 GLU A N 1
ATOM 740 C CA . GLU A 1 97 ? 0.263 25.132 17.432 1.00 22.13 121 GLU A CA 1
ATOM 741 C C . GLU A 1 97 ? 0.758 25.237 15.986 1.00 21.91 121 GLU A C 1
ATOM 742 O O . GLU A 1 97 ? 1.406 26.216 15.612 1.00 21.49 121 GLU A O 1
ATOM 752 N N . SER A 1 98 ? 0.478 24.216 15.183 1.00 21.35 122 SER A N 1
ATOM 753 C CA . SER A 1 98 ? 1.136 24.065 13.899 1.00 21.61 122 SER A CA 1
ATOM 754 C C . SER A 1 98 ? 0.147 23.984 12.744 1.00 22.10 122 SER A C 1
ATOM 755 O O . SER A 1 98 ? -0.779 23.163 12.786 1.00 23.54 122 SER A O 1
ATOM 758 N N . ASN A 1 99 ? 0.354 24.827 11.731 1.00 19.58 123 ASN A N 1
ATOM 759 C CA . ASN A 1 99 ? -0.426 24.828 10.484 1.00 20.01 123 ASN A CA 1
ATOM 760 C C . ASN A 1 99 ? 0.343 23.922 9.533 1.00 19.04 123 ASN A C 1
ATOM 761 O O . ASN A 1 99 ? 1.452 24.272 9.105 1.00 20.38 123 ASN A O 1
ATOM 766 N N . ASP A 1 100 ? -0.198 22.730 9.257 1.00 20.71 124 ASP A N 1
ATOM 767 C CA . ASP A 1 100 ? 0.588 21.647 8.658 1.00 22.27 124 ASP A CA 1
ATOM 768 C C . ASP A 1 100 ? 0.396 21.412 7.169 1.00 22.95 124 ASP A C 1
ATOM 769 O O . ASP A 1 100 ? -0.721 21.554 6.652 1.00 23.56 124 ASP A O 1
ATOM 774 N N . ASP A 1 101 ? 1.482 21.002 6.513 1.00 22.01 125 ASP A N 1
ATOM 775 C CA . ASP A 1 101 ? 1.463 20.500 5.138 1.00 21.89 125 ASP A CA 1
ATOM 776 C C . ASP A 1 101 ? 0.826 21.530 4.203 1.00 21.26 125 ASP A C 1
ATOM 777 O O . ASP A 1 101 ? -0.123 21.231 3.457 1.00 23.07 125 ASP A O 1
ATOM 782 N N . ILE A 1 102 ? 1.323 22.768 4.279 1.00 20.29 126 ILE A N 1
ATOM 783 C CA . ILE A 1 102 ? 0.733 23.862 3.523 1.00 18.26 126 ILE A CA 1
ATOM 784 C C . ILE A 1 102 ? 0.838 23.668 2.012 1.00 20.02 126 ILE A C 1
ATOM 785 O O . ILE A 1 102 ? 0.081 24.283 1.255 1.00 21.44 126 ILE A O 1
ATOM 790 N N . GLY A 1 103 ? 1.760 22.804 1.587 1.00 20.54 127 GLY A N 1
ATOM 791 C CA . GLY A 1 103 ? 1.973 22.533 0.169 1.00 21.02 127 GLY A CA 1
ATOM 792 C C . GLY A 1 103 ? 0.993 21.537 -0.429 1.00 21.65 127 GLY A C 1
ATOM 793 O O . GLY A 1 103 ? 1.047 21.241 -1.630 1.00 24.50 127 GLY A O 1
ATOM 794 N N . ASN A 1 104 ? 0.086 21.026 0.395 1.00 21.57 128 ASN A N 1
ATOM 795 C CA . ASN A 1 104 ? -0.947 20.111 -0.076 1.00 22.23 128 ASN A CA 1
ATOM 796 C C . ASN A 1 104 ? -1.972 20.847 -0.926 1.00 22.09 128 ASN A C 1
ATOM 797 O O . ASN A 1 104 ? -3.009 21.302 -0.422 1.00 21.55 128 ASN A O 1
ATOM 802 N N . TRP A 1 105 ? -1.643 20.979 -2.206 1.00 22.37 129 TRP A N 1
ATOM 803 C CA . TRP A 1 105 ? -2.561 21.460 -3.232 1.00 23.65 129 TRP A CA 1
ATOM 804 C C . TRP A 1 105 ? -2.566 20.454 -4.364 1.00 26.56 129 TRP A C 1
ATOM 805 O O . TRP A 1 105 ? -1.575 19.761 -4.588 1.00 29.10 129 TRP A O 1
ATOM 816 N N . THR A 1 106 ? -3.668 20.389 -5.096 1.00 27.23 130 THR A N 1
ATOM 817 C CA . THR A 1 106 ? -3.719 19.490 -6.247 1.00 28.45 130 THR A CA 1
ATOM 818 C C . THR A 1 106 ? -4.198 20.212 -7.483 1.00 30.78 130 THR A C 1
ATOM 819 O O . THR A 1 106 ? -4.892 21.222 -7.388 1.00 28.76 130 THR A O 1
ATOM 823 N N . ILE A 1 107 ? -3.800 19.678 -8.639 1.00 32.57 131 ILE A N 1
ATOM 824 C CA . ILE A 1 107 ? -4.330 20.069 -9.944 1.00 36.69 131 ILE A CA 1
ATOM 825 C C . ILE A 1 107 ? -5.061 18.854 -10.513 1.00 37.78 131 ILE A C 1
ATOM 826 O O . ILE A 1 107 ? -4.444 17.808 -10.726 1.00 39.02 131 ILE A O 1
ATOM 831 N N . GLY A 1 108 ? -6.363 18.985 -10.752 1.00 37.70 132 GLY A N 1
ATOM 832 C CA . GLY A 1 108 ? -7.162 17.860 -11.211 1.00 43.19 132 GLY A CA 1
ATOM 833 C C . GLY A 1 108 ? -7.768 17.070 -10.061 1.00 49.50 132 GLY A C 1
ATOM 834 O O . GLY A 1 108 ? -7.262 17.117 -8.932 1.00 47.58 132 GLY A O 1
ATOM 835 N N . PHE A 1 109 ? -8.843 16.335 -10.355 1.00 53.66 133 PHE A N 1
ATOM 836 C CA . PHE A 1 109 ? -9.578 15.558 -9.349 1.00 58.16 133 PHE A CA 1
ATOM 837 C C . PHE A 1 109 ? -9.384 14.046 -9.502 1.00 59.19 133 PHE A C 1
ATOM 838 O O . PHE A 1 109 ? -8.898 13.563 -10.526 1.00 61.60 133 PHE A O 1
ATOM 846 N N . GLY B 1 2 ? 3.093 32.457 -19.220 1.00 58.95 26 GLY B N 1
ATOM 847 C CA . GLY B 1 2 ? 2.321 33.673 -19.621 1.00 60.60 26 GLY B CA 1
ATOM 848 C C . GLY B 1 2 ? 2.071 34.649 -18.482 1.00 61.68 26 GLY B C 1
ATOM 849 O O . GLY B 1 2 ? 2.083 34.271 -17.306 1.00 61.68 26 GLY B O 1
ATOM 850 N N . ASN B 1 3 ? 1.829 35.906 -18.847 1.00 61.17 27 ASN B N 1
ATOM 851 C CA . ASN B 1 3 ? 1.614 36.996 -17.898 1.00 59.50 27 ASN B CA 1
ATOM 852 C C . ASN B 1 3 ? 0.224 37.013 -17.257 1.00 57.39 27 ASN B C 1
ATOM 853 O O . ASN B 1 3 ? 0.094 37.188 -16.038 1.00 53.37 27 ASN B O 1
ATOM 858 N N . LYS B 1 4 ? -0.808 36.866 -18.091 1.00 52.65 28 LYS B N 1
ATOM 859 C CA . LYS B 1 4 ? -2.180 36.802 -17.612 1.00 49.83 28 LYS B CA 1
ATOM 860 C C . LYS B 1 4 ? -2.352 35.550 -16.769 1.00 45.12 28 LYS B C 1
ATOM 861 O O . LYS B 1 4 ? -3.014 35.596 -15.733 1.00 38.81 28 LYS B O 1
ATOM 867 N N . GLU B 1 5 ? -1.751 34.447 -17.224 1.00 41.54 29 GLU B N 1
ATOM 868 C CA . GLU B 1 5 ? -1.817 33.168 -16.532 1.00 44.79 29 G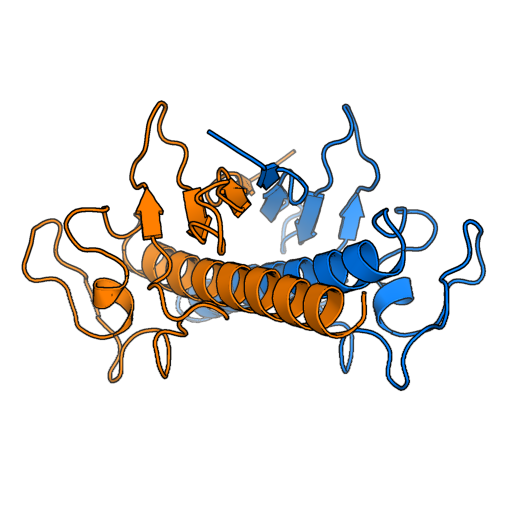LU B CA 1
ATOM 869 C C . GLU B 1 5 ? -1.178 33.241 -15.140 1.00 41.79 29 GLU B C 1
ATOM 870 O O . GLU B 1 5 ? -1.741 32.714 -14.166 1.00 37.68 29 GLU B O 1
ATOM 876 N N . LYS B 1 6 ? -0.016 33.889 -15.049 1.00 36.44 30 LYS B N 1
ATOM 877 C CA . LYS B 1 6 ? 0.633 34.115 -13.759 1.00 36.72 30 LYS B CA 1
ATOM 878 C C . LYS B 1 6 ? -0.294 34.903 -12.823 1.00 32.79 30 LYS B C 1
ATOM 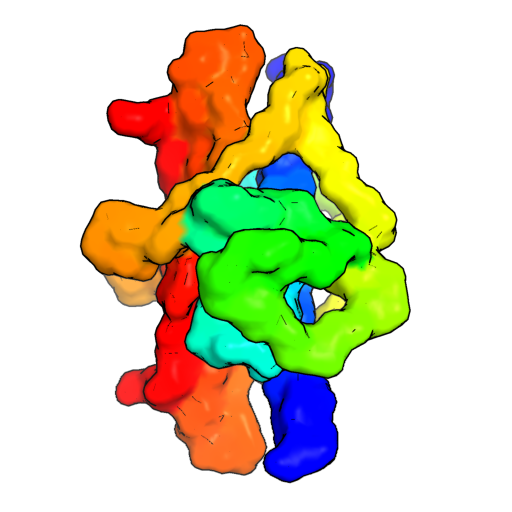879 O O . LYS B 1 6 ? -0.505 34.519 -11.656 1.00 30.31 30 LYS B O 1
ATOM 885 N N . ALA B 1 7 ? -0.870 35.981 -13.346 1.00 30.41 31 ALA B N 1
ATOM 886 C CA . ALA B 1 7 ? -1.737 36.837 -12.557 1.00 26.78 31 ALA B CA 1
ATOM 887 C C . ALA B 1 7 ? -2.981 36.064 -12.088 1.00 24.82 31 ALA B C 1
ATOM 888 O O . ALA B 1 7 ? -3.435 36.234 -10.959 1.00 24.17 31 ALA B O 1
ATOM 890 N N . ASP B 1 8 ? -3.527 35.234 -12.975 1.00 24.86 32 ASP B N 1
ATOM 891 C CA . ASP B 1 8 ? -4.731 34.454 -12.636 1.00 23.13 32 ASP B CA 1
ATOM 892 C C . ASP B 1 8 ? -4.408 33.443 -11.522 1.00 23.40 32 ASP B C 1
ATOM 893 O O . ASP B 1 8 ? -5.202 33.228 -10.608 1.00 23.25 32 ASP B O 1
ATOM 898 N N . ARG B 1 9 ? -3.242 32.823 -11.624 1.00 25.12 33 ARG B N 1
ATOM 899 C CA . ARG B 1 9 ? -2.779 31.852 -10.638 1.00 28.24 33 ARG B CA 1
ATOM 900 C C . ARG B 1 9 ? -2.594 32.518 -9.283 1.00 25.58 33 ARG B C 1
ATOM 901 O O . ARG B 1 9 ? -2.962 31.948 -8.248 1.00 23.34 33 ARG B O 1
ATOM 909 N N . GLN B 1 10 ? -2.010 33.718 -9.287 1.00 22.46 34 GLN B N 1
ATOM 910 C CA . GLN B 1 10 ? -1.840 34.476 -8.043 1.00 22.92 34 GLN B CA 1
ATOM 911 C C . GLN B 1 10 ? -3.188 34.817 -7.415 1.00 21.14 34 GLN B C 1
ATOM 912 O O . GLN B 1 10 ? -3.342 34.718 -6.182 1.00 21.76 34 GLN B O 1
ATOM 918 N N . LYS B 1 11 ? -4.157 35.222 -8.243 1.00 19.47 35 LYS B N 1
ATOM 919 C CA . LYS B 1 11 ? -5.477 35.548 -7.718 1.00 19.23 35 LYS B CA 1
ATOM 920 C C . LYS B 1 11 ? -6.128 34.305 -7.110 1.00 19.42 35 LYS B C 1
ATOM 921 O O . LYS B 1 11 ? -6.687 34.359 -5.994 1.00 18.95 35 LYS B O 1
ATOM 927 N N . VAL B 1 12 ? -6.086 33.197 -7.847 1.00 18.84 36 VAL B N 1
ATOM 928 C CA . VAL B 1 12 ? -6.655 31.954 -7.314 1.00 18.50 36 VAL B CA 1
ATOM 929 C C . VAL B 1 12 ? -6.050 31.558 -5.961 1.00 17.38 36 VAL B C 1
ATOM 930 O O . VAL B 1 12 ? -6.771 31.254 -4.978 1.00 18.78 36 VAL B O 1
ATOM 934 N N . VAL B 1 13 ? -4.724 31.590 -5.886 1.00 19.26 37 VAL B N 1
ATOM 935 C CA . VAL B 1 13 ? -4.082 31.145 -4.655 1.00 19.69 37 VAL B CA 1
ATOM 936 C C . VAL B 1 13 ? -4.396 32.120 -3.503 1.00 19.09 37 VAL B C 1
ATOM 937 O O . VAL B 1 13 ? -4.750 31.691 -2.394 1.00 21.46 37 VAL B O 1
ATOM 941 N N . SER B 1 14 ? -4.301 33.412 -3.775 1.00 19.86 38 SER B N 1
ATOM 942 C CA . SER B 1 14 ? -4.584 34.453 -2.777 1.00 20.27 38 SER B CA 1
ATOM 943 C C . SER B 1 14 ? -6.031 34.340 -2.267 1.00 18.63 38 SER B C 1
ATOM 944 O O . SER B 1 14 ? -6.260 34.372 -1.048 1.00 21.10 38 SER B O 1
ATOM 948 N N . ASP B 1 15 ? -6.983 34.181 -3.191 1.00 18.71 39 ASP B N 1
ATOM 949 C CA . ASP B 1 15 ? -8.383 34.088 -2.793 1.00 17.52 39 ASP B CA 1
ATOM 950 C C . ASP B 1 15 ? -8.614 32.853 -1.956 1.00 17.33 39 ASP B C 1
ATOM 951 O O . ASP B 1 15 ? -9.353 32.888 -0.956 1.00 17.70 39 ASP B O 1
ATOM 956 N N . LEU B 1 16 ? -8.028 31.737 -2.379 1.00 17.81 40 LEU B N 1
ATOM 957 C CA . LEU B 1 16 ? -8.265 30.476 -1.653 1.00 16.44 40 LEU B CA 1
ATOM 958 C C . LEU B 1 16 ? -7.669 30.504 -0.244 1.00 16.82 40 LEU B C 1
ATOM 959 O O . LEU B 1 16 ? -8.251 29.949 0.705 1.00 19.28 40 LEU B O 1
ATOM 964 N N . VAL B 1 17 ? -6.532 31.175 -0.101 1.00 17.61 41 VAL B N 1
ATOM 965 C CA . VAL B 1 17 ? -5.938 31.286 1.233 1.00 17.29 41 VAL B CA 1
ATOM 966 C C . VAL B 1 17 ? -6.741 32.278 2.076 1.00 17.52 41 VAL B C 1
ATOM 967 O O . VAL B 1 17 ? -6.934 32.052 3.280 1.00 18.72 41 VAL B O 1
ATOM 971 N N . ALA B 1 18 ? -7.265 33.340 1.454 1.00 18.05 42 ALA B N 1
ATOM 972 C CA . ALA B 1 18 ? -8.116 34.273 2.195 1.00 18.31 42 ALA B CA 1
ATOM 973 C C . ALA B 1 18 ? -9.363 33.547 2.687 1.00 17.25 42 ALA B C 1
ATOM 974 O O . ALA B 1 18 ? -9.823 33.758 3.827 1.00 18.91 42 ALA B O 1
ATOM 976 N N . LEU B 1 19 ? -9.940 32.719 1.817 1.00 17.13 43 LEU B N 1
ATOM 977 C CA . LEU B 1 19 ? -11.116 31.946 2.218 1.00 17.04 43 LEU B CA 1
ATOM 978 C C . LEU B 1 19 ? -10.756 30.983 3.345 1.00 16.41 43 LEU B C 1
ATOM 979 O O . LEU B 1 19 ? -11.545 30.812 4.306 1.00 19.01 43 LEU B O 1
ATOM 984 N N . GLU B 1 20 ? -9.601 30.343 3.211 1.00 17.60 44 GLU B N 1
ATOM 985 C CA . GLU B 1 20 ? -9.079 29.465 4.266 1.00 16.99 44 GLU B CA 1
ATOM 986 C C . GLU B 1 20 ? -9.025 30.178 5.626 1.00 16.83 44 GLU B C 1
ATOM 987 O O . GLU B 1 20 ? -9.490 29.622 6.648 1.00 17.88 44 GLU B O 1
ATOM 993 N N . GLY B 1 21 ? -8.492 31.400 5.649 1.00 17.53 45 GLY B N 1
ATOM 994 C CA . GLY B 1 21 ? -8.374 32.148 6.894 1.00 16.55 45 GLY B CA 1
ATOM 995 C C . GLY B 1 21 ? -9.750 32.429 7.492 1.00 17.58 45 GLY B C 1
ATOM 996 O O . GLY B 1 21 ? -9.976 32.206 8.712 1.00 19.13 45 GLY B O 1
ATOM 997 N N . ALA B 1 22 ? -10.690 32.883 6.653 1.00 17.43 46 ALA B N 1
ATOM 998 C CA . ALA B 1 22 ? -12.050 33.158 7.120 1.00 17.18 46 ALA B CA 1
ATOM 999 C C . ALA B 1 22 ? -12.709 31.890 7.661 1.00 17.46 46 ALA B C 1
ATOM 1000 O O . ALA B 1 22 ? -13.386 31.911 8.706 1.00 18.38 46 ALA B O 1
ATOM 1002 N N . LEU B 1 23 ? -12.541 30.786 6.942 1.00 16.70 47 LEU B N 1
ATOM 1003 C CA . LEU B 1 23 ? -13.090 29.500 7.413 1.00 15.81 47 LEU B CA 1
ATOM 1004 C C . LEU B 1 23 ? -12.499 29.081 8.756 1.00 16.33 47 LEU B C 1
ATOM 1005 O O . LEU B 1 23 ? -13.220 28.566 9.629 1.00 19.14 47 LEU B O 1
ATOM 1010 N N . ASP B 1 24 ? -11.202 29.324 8.938 1.00 17.23 48 ASP B N 1
ATOM 1011 C CA . ASP B 1 24 ? -10.542 29.023 10.220 1.00 17.69 48 ASP B CA 1
ATOM 1012 C C . ASP B 1 24 ? -11.056 29.913 11.337 1.00 19.31 48 ASP B C 1
ATOM 1013 O O . ASP B 1 24 ? -11.193 29.456 12.471 1.00 20.64 48 ASP B O 1
ATOM 1018 N N . MET B 1 25 ? -11.361 31.171 11.035 1.00 18.95 49 MET B N 1
ATOM 1019 C CA . MET B 1 25 ? -11.939 32.039 12.068 1.00 18.73 49 MET B CA 1
ATOM 1020 C C . MET B 1 25 ? -13.340 31.558 12.429 1.00 20.21 49 MET B C 1
ATOM 1021 O O . MET B 1 25 ? -13.710 31.608 13.608 1.00 21.11 49 MET B O 1
ATOM 1026 N N . TYR B 1 26 ? -14.116 31.098 11.438 1.00 18.93 50 TYR B N 1
ATOM 1027 C CA . TYR B 1 26 ? -15.433 30.525 11.705 1.00 18.72 50 TYR B CA 1
ATOM 1028 C C . TYR B 1 26 ? -15.281 29.318 12.640 1.00 19.90 50 TYR B C 1
ATOM 1029 O O . TYR B 1 26 ? -16.017 29.182 13.637 1.00 20.67 50 TYR B O 1
ATOM 1038 N N . LYS B 1 27 ? -14.312 28.461 12.332 1.00 20.43 51 LYS B N 1
ATOM 1039 C CA . LYS B 1 27 ? -14.119 27.242 13.094 1.00 20.58 51 LYS B CA 1
ATOM 1040 C C . LYS B 1 27 ? -13.670 27.528 14.547 1.00 21.41 51 LYS B C 1
ATOM 1041 O O . LYS B 1 27 ? -14.079 26.815 15.469 1.00 22.53 51 LYS B O 1
ATOM 1047 N N . LEU B 1 28 ? -12.899 28.598 14.757 1.00 21.58 52 LEU B N 1
ATOM 1048 C CA . LEU B 1 28 ? -12.509 28.968 16.130 1.00 21.08 52 LEU B CA 1
ATOM 1049 C C . LEU B 1 28 ? -13.721 29.304 16.991 1.00 22.26 52 LEU B C 1
ATOM 1050 O O . LEU B 1 28 ? -13.751 28.958 18.184 1.00 25.06 52 LEU B O 1
ATOM 1055 N N . ASP B 1 29 ? -14.726 29.936 16.379 1.00 22.26 53 ASP B N 1
ATOM 1056 C CA . ASP B 1 29 ? -15.945 30.303 17.081 1.00 24.80 53 ASP B CA 1
ATOM 1057 C C . ASP B 1 29 ? -16.917 29.153 17.243 1.00 24.84 53 ASP B C 1
ATOM 1058 O O . ASP B 1 29 ? -17.710 29.156 18.194 1.00 27.53 53 ASP B O 1
ATOM 1063 N N . ASN B 1 30 ? -16.866 28.184 16.326 1.00 22.83 54 ASN B N 1
ATOM 1064 C CA . ASN B 1 30 ? -17.921 27.148 16.227 1.00 24.34 54 ASN B CA 1
ATOM 1065 C C . ASN B 1 30 ? -17.482 25.693 16.426 1.00 25.55 54 ASN B C 1
ATOM 1066 O O . ASN B 1 30 ? -18.311 24.780 16.509 1.00 30.46 54 ASN B O 1
ATOM 1071 N N . SER B 1 31 ? -16.172 25.497 16.513 1.00 27.62 55 SER B N 1
ATOM 1072 C CA . SER B 1 31 ? -15.548 24.194 16.695 1.00 28.45 55 SER B CA 1
ATOM 1073 C C . SER B 1 31 ? -15.592 23.322 15.442 1.00 27.84 55 SER B C 1
ATOM 1074 O O . SER B 1 31 ? -15.040 22.236 15.438 1.00 30.80 55 SER B O 1
ATOM 1077 N N . ARG B 1 32 ? -16.239 23.799 14.377 1.00 25.11 56 ARG B N 1
ATOM 1078 C CA . ARG B 1 32 ? -16.255 23.063 13.123 1.00 25.17 56 ARG B CA 1
ATOM 1079 C C . ARG B 1 32 ? -16.327 24.070 11.995 1.00 21.41 56 ARG B C 1
ATOM 1080 O O . ARG B 1 32 ? -16.764 25.212 12.202 1.00 23.96 56 ARG B O 1
ATOM 1088 N N . TYR B 1 33 ? -15.892 23.655 10.805 1.00 20.95 57 TYR B N 1
ATOM 1089 C CA . TYR B 1 33 ? -16.092 24.436 9.590 1.00 20.83 57 TYR B CA 1
ATOM 1090 C C . TYR B 1 33 ? -17.559 24.413 9.163 1.00 21.08 57 TYR B C 1
ATOM 1091 O O . TYR B 1 33 ? -18.280 23.480 9.523 1.00 22.26 57 TYR B O 1
ATOM 1100 N N . PRO B 1 34 ? -17.990 25.385 8.350 1.00 18.81 58 PRO B N 1
ATOM 1101 C CA . PRO B 1 34 ? -19.268 25.257 7.652 1.00 18.78 58 PRO B CA 1
ATOM 1102 C C . PRO B 1 34 ? -19.204 24.005 6.785 1.00 19.66 58 PRO B C 1
ATOM 1103 O O . PRO B 1 34 ? -18.128 23.670 6.258 1.00 20.87 58 PRO B O 1
ATOM 1107 N N . THR B 1 35 ? -20.339 23.344 6.635 1.00 19.11 59 THR B N 1
ATOM 1108 C CA . THR B 1 35 ? -20.450 22.239 5.702 1.00 19.64 59 THR B CA 1
ATOM 1109 C C . THR B 1 35 ? -20.624 22.770 4.288 1.00 19.06 59 THR B C 1
ATOM 1110 O O . THR B 1 35 ? -20.940 23.932 4.078 1.00 19.84 59 THR B O 1
ATOM 1114 N N . THR B 1 36 ? -20.500 21.873 3.320 1.00 19.53 60 THR B N 1
ATOM 1115 C CA . THR B 1 36 ? -20.766 22.232 1.937 1.00 19.43 60 THR B CA 1
ATOM 1116 C C . THR B 1 36 ? -22.208 22.702 1.786 1.00 20.39 60 THR B C 1
ATOM 1117 O O . THR B 1 36 ? -22.469 23.650 1.026 1.00 21.77 60 THR B O 1
ATOM 1121 N N . GLU B 1 37 ? -23.132 22.047 2.501 1.00 19.66 61 GLU B N 1
ATOM 1122 C CA . GLU B 1 37 ? -24.519 22.476 2.491 1.00 22.90 61 GLU B CA 1
ATOM 1123 C C . GLU B 1 37 ? -24.643 23.939 2.929 1.00 19.49 61 GLU B C 1
ATOM 1124 O O . GLU B 1 37 ? -25.386 24.706 2.302 1.00 23.41 61 GLU B O 1
ATOM 1130 N N . GLN B 1 38 ? -23.949 24.319 4.015 1.00 19.53 62 GLN B N 1
ATOM 1131 C CA . GLN B 1 38 ? -23.944 25.720 4.457 1.00 19.22 62 GLN B CA 1
ATOM 1132 C C . GLN B 1 38 ? -23.217 26.636 3.464 1.00 20.80 62 GLN B C 1
ATOM 1133 O O . GLN B 1 38 ? -23.636 27.784 3.247 1.00 22.90 62 GLN B O 1
ATOM 1139 N N . GLY B 1 39 ? -22.141 26.114 2.889 1.00 21.30 63 GLY B N 1
ATOM 1140 C CA . GLY B 1 39 ? -21.372 26.772 1.850 1.00 20.76 63 GLY B CA 1
ATOM 1141 C C . GLY B 1 39 ? -20.525 27.923 2.345 1.00 20.43 63 GLY B C 1
ATOM 1142 O O . GLY B 1 39 ? -20.503 28.280 3.533 1.00 19.38 63 GLY B O 1
ATOM 1143 N N . LEU B 1 40 ? -19.828 28.540 1.410 1.00 20.25 64 LEU B N 1
ATOM 1144 C CA . LEU B 1 40 ? -19.059 29.727 1.740 1.00 19.65 64 LEU B CA 1
ATOM 1145 C C . LEU B 1 40 ? -19.958 30.888 2.169 1.00 18.31 64 LEU B C 1
ATOM 1146 O O . LEU B 1 40 ? -19.465 31.853 2.771 1.00 20.25 64 LEU B O 1
ATOM 1151 N N . GLN B 1 41 ? -21.254 30.809 1.853 1.00 19.09 65 GLN B N 1
ATOM 1152 C CA . GLN B 1 41 ? -22.215 31.812 2.277 1.00 20.03 65 GLN B CA 1
ATOM 1153 C C . GLN B 1 41 ? -22.212 31.959 3.794 1.00 19.16 65 GLN B C 1
ATOM 1154 O O . GLN B 1 41 ? -22.547 33.009 4.290 1.00 22.10 65 GLN B O 1
ATOM 1160 N N . ALA B 1 42 ? -21.898 30.872 4.478 1.00 19.91 66 ALA B N 1
ATOM 1161 C CA . ALA B 1 42 ? -21.765 30.912 5.956 1.00 20.08 66 ALA B CA 1
ATOM 1162 C C . ALA B 1 42 ? -20.787 31.982 6.434 1.00 20.65 66 ALA B C 1
ATOM 1163 O O . ALA B 1 42 ? -20.825 32.411 7.610 1.00 20.26 66 ALA B O 1
ATOM 1165 N N . LEU B 1 43 ? -19.885 32.406 5.556 1.00 20.16 67 LEU B N 1
ATOM 1166 C CA . LEU B 1 43 ? -18.876 33.421 5.935 1.00 17.29 67 LEU B CA 1
ATOM 1167 C C . LEU B 1 43 ? -19.427 34.834 5.869 1.00 18.05 67 LEU B C 1
ATOM 1168 O O . LEU B 1 43 ? -18.790 35.788 6.343 1.00 19.98 67 LEU B O 1
ATOM 1173 N N . VAL B 1 44 ? -20.593 34.980 5.226 1.00 19.17 68 VAL B N 1
ATOM 1174 C CA . VAL B 1 44 ? -21.186 36.306 5.104 1.00 18.90 68 VAL B CA 1
ATOM 1175 C C . VAL B 1 44 ? -22.534 36.470 5.808 1.00 20.98 68 VAL B C 1
ATOM 1176 O O . VAL B 1 44 ? -22.882 37.588 6.183 1.00 28.29 68 VAL B O 1
ATOM 1180 N N . SER B 1 45 ? -23.258 35.376 6.009 1.00 20.54 69 SER B N 1
ATOM 1181 C CA . SER B 1 45 ? -24.463 35.385 6.833 1.00 19.45 69 SER B CA 1
ATOM 1182 C C . SER B 1 45 ? -24.507 34.089 7.658 1.00 20.32 69 SER B C 1
ATOM 1183 O O . SER B 1 45 ? -24.165 33.024 7.146 1.00 22.31 69 SER B O 1
ATOM 1187 N N . ALA B 1 46 ? -24.986 34.159 8.904 1.00 21.05 70 ALA B N 1
ATOM 1188 C CA . ALA B 1 46 ? -25.087 32.956 9.728 1.00 22.76 70 ALA B CA 1
ATOM 1189 C C . ALA B 1 46 ? -25.966 31.893 9.036 1.00 21.61 70 ALA B C 1
ATOM 1190 O O . ALA B 1 46 ? -27.049 32.245 8.509 1.00 23.33 70 ALA B O 1
ATOM 1192 N N . PRO B 1 47 ? -25.515 30.630 8.997 1.00 21.54 71 PRO B N 1
ATOM 1193 C CA . PRO B 1 47 ? -26.229 29.581 8.243 1.00 22.43 71 PRO B CA 1
ATOM 1194 C C . PRO B 1 47 ? -27.552 29.193 8.836 1.00 21.56 71 PRO B C 1
ATOM 1195 O O . PRO B 1 47 ? -27.666 29.086 10.050 1.00 26.81 71 PRO B O 1
ATOM 1199 N N . SER B 1 48 ? -28.527 28.963 7.966 1.00 23.06 72 SER B N 1
ATOM 1200 C CA . SER B 1 48 ? -29.829 28.504 8.396 1.00 23.80 72 SER B CA 1
ATOM 1201 C C . SER B 1 48 ? -29.846 27.002 8.613 1.00 23.71 72 SER B C 1
ATOM 1202 O O . SER B 1 48 ? -30.612 26.510 9.448 1.00 28.23 72 SER B O 1
ATOM 1205 N N . ALA B 1 49 ? -29.036 26.278 7.842 1.00 24.61 73 ALA B N 1
ATOM 1206 C CA . ALA B 1 49 ? -28.917 24.837 8.003 1.00 24.32 73 ALA B CA 1
ATOM 1207 C C . ALA B 1 49 ? -28.113 24.521 9.255 1.00 26.47 73 ALA B C 1
ATOM 1208 O O . ALA B 1 49 ? -27.152 25.211 9.587 1.00 23.85 73 ALA B O 1
AT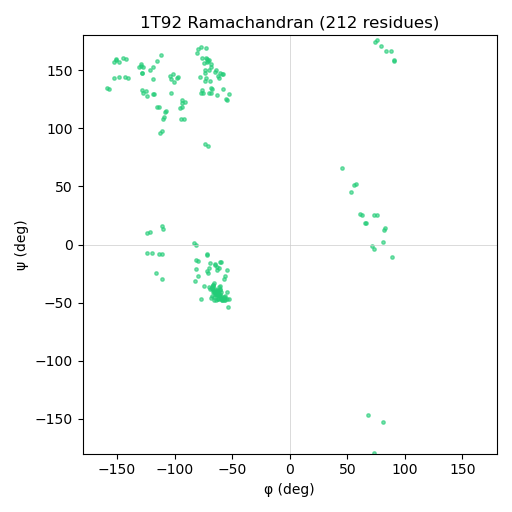OM 1210 N N . GLU B 1 50 ? -28.535 23.492 9.970 1.00 26.65 74 GLU B N 1
ATOM 1211 C CA . GLU B 1 50 ? -27.749 23.024 11.111 1.00 30.12 74 GLU B CA 1
ATOM 1212 C C . GLU B 1 50 ? -26.424 22.406 10.620 1.00 28.67 74 GLU B C 1
ATOM 1213 O O . GLU B 1 50 ? -26.364 21.926 9.479 1.00 31.13 74 GLU B O 1
ATOM 1219 N N . PRO B 1 51 ? -25.359 22.416 11.436 1.00 28.27 75 PRO B N 1
ATOM 1220 C CA . PRO B 1 51 ? -25.340 23.024 12.776 1.00 28.86 75 PRO B CA 1
ATOM 1221 C C . PRO B 1 51 ? -25.230 24.541 12.773 1.00 27.50 75 PRO B C 1
ATOM 1222 O O . PRO B 1 51 ? -24.380 25.106 12.086 1.00 26.37 75 PRO B O 1
ATOM 1226 N N . HIS B 1 52 ? -26.097 25.200 13.530 1.00 26.32 76 HIS B N 1
ATOM 1227 C CA . HIS B 1 52 ? -26.107 26.666 13.605 1.00 23.66 76 HIS B CA 1
ATOM 1228 C C . HIS B 1 52 ? -24.839 27.233 14.233 1.00 24.61 76 HIS B C 1
ATOM 1229 O O . HIS B 1 52 ? -24.229 26.597 15.117 1.00 27.62 76 HIS B O 1
ATOM 1236 N N . ALA B 1 53 ? -24.463 28.426 13.772 1.00 24.56 77 ALA B N 1
ATOM 1237 C CA . ALA B 1 53 ? -23.310 29.140 14.291 1.00 21.72 77 ALA B CA 1
ATOM 1238 C C . ALA B 1 53 ? -23.664 29.724 15.664 1.00 23.80 77 ALA B C 1
ATOM 1239 O O . ALA B 1 53 ? -24.845 29.981 15.955 1.00 28.30 77 ALA B O 1
ATOM 1241 N N . ARG B 1 54 ? -22.640 29.960 16.478 1.00 26.84 78 ARG B N 1
ATOM 1242 C CA . ARG B 1 54 ? -22.818 30.624 17.776 1.00 31.00 78 ARG B CA 1
ATOM 1243 C C . ARG B 1 54 ? -22.010 31.922 17.783 1.00 33.17 78 ARG B C 1
ATOM 1244 O O . ARG B 1 54 ? -20.901 31.990 17.209 1.00 31.99 78 ARG B O 1
ATOM 1252 N N . ASN B 1 55 ? -22.571 32.957 18.405 1.00 33.26 79 ASN B N 1
ATOM 1253 C CA . ASN B 1 55 ? -21.898 34.267 18.528 1.00 36.65 79 ASN B CA 1
ATOM 1254 C C . ASN B 1 55 ? -21.426 34.805 17.183 1.00 33.59 79 AS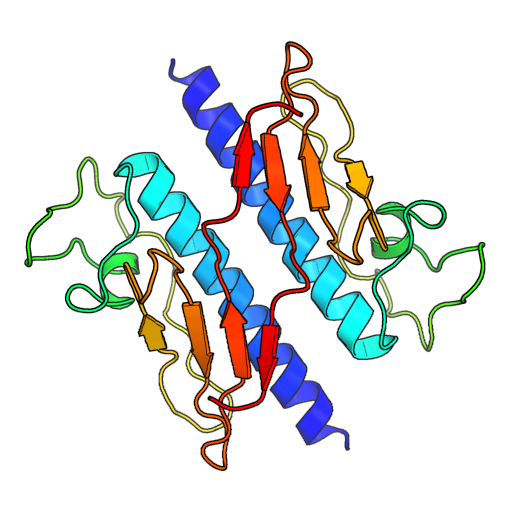N B C 1
ATOM 1255 O O . ASN B 1 55 ? -20.295 35.287 17.049 1.00 33.18 79 ASN B O 1
ATOM 1260 N N . TYR B 1 56 ? -22.297 34.711 16.186 1.00 29.88 80 TYR B N 1
ATOM 1261 C CA . TYR B 1 56 ? -21.921 35.101 14.837 1.00 26.38 80 TYR B CA 1
ATOM 1262 C C . TYR B 1 56 ? -21.588 36.599 14.840 1.00 27.22 80 TYR B C 1
ATOM 1263 O O . TYR B 1 56 ? -22.370 37.410 15.339 1.00 31.68 80 TYR B O 1
ATOM 1272 N N . PRO B 1 57 ? -20.427 36.963 14.315 1.00 26.63 81 PRO B N 1
ATOM 1273 C CA . PRO B 1 57 ? -20.002 38.366 14.309 1.00 28.03 81 PRO B CA 1
ATOM 1274 C C . PRO B 1 57 ? -20.791 39.219 13.300 1.00 28.43 81 PRO B C 1
ATOM 1275 O O . PRO B 1 57 ? -21.132 38.734 12.204 1.00 26.59 81 PRO B O 1
ATOM 1279 N N . GLU B 1 58 ? -21.072 40.465 13.681 1.00 32.53 82 GLU B N 1
ATOM 1280 C CA . GLU B 1 58 ? -21.715 41.437 12.797 1.00 34.98 82 GLU B CA 1
ATOM 1281 C C . GLU B 1 58 ? -20.900 41.571 11.522 1.00 34.34 82 GLU B C 1
ATOM 1282 O O . GLU B 1 58 ? -19.697 41.837 11.566 1.00 34.84 82 GLU B O 1
ATOM 1288 N N . GLY B 1 59 ? -21.548 41.369 10.382 1.00 31.03 83 GLY B N 1
ATOM 1289 C CA . GLY B 1 59 ? -20.841 41.442 9.114 1.00 29.98 83 GLY B CA 1
ATOM 1290 C C . GLY B 1 59 ? -20.224 40.139 8.658 1.00 27.63 83 GLY B C 1
ATOM 1291 O O . GLY B 1 59 ? -19.771 40.038 7.501 1.00 30.09 83 GLY B O 1
ATOM 1292 N N . GLY B 1 60 ? -20.190 39.138 9.537 1.00 25.80 84 GLY B N 1
ATOM 1293 C CA . GLY B 1 60 ? -19.616 37.848 9.178 1.00 22.26 84 GLY B CA 1
ATOM 1294 C C . GLY B 1 60 ? -18.097 37.810 9.276 1.00 22.88 84 GLY B C 1
ATOM 1295 O O . GLY B 1 60 ? -17.498 38.540 10.049 1.00 23.58 84 GLY B O 1
ATOM 1296 N N . TYR B 1 61 ? -17.485 36.940 8.483 1.00 19.58 85 TYR B N 1
ATOM 1297 C CA . TYR B 1 61 ? -16.059 36.631 8.593 1.00 19.28 85 TYR B CA 1
ATOM 1298 C C . TYR B 1 61 ? -15.207 37.119 7.426 1.00 20.33 85 TYR B C 1
ATOM 1299 O O . TYR B 1 61 ? -13.973 37.033 7.441 1.00 23.60 85 TYR B O 1
ATOM 1308 N N . ILE B 1 62 ? -15.862 37.611 6.391 1.00 21.66 86 ILE B N 1
ATOM 1309 C CA . ILE B 1 62 ? -15.158 38.131 5.236 1.00 22.09 86 ILE B CA 1
ATOM 1310 C C . ILE B 1 62 ? -15.994 39.258 4.634 1.00 23.66 86 ILE B C 1
ATOM 1311 O O . ILE B 1 62 ? -17.231 39.186 4.642 1.00 23.74 86 ILE B O 1
ATOM 1316 N N . ARG B 1 63 ? -15.329 40.290 4.120 1.00 26.05 87 ARG B N 1
ATOM 1317 C CA . ARG B 1 63 ? -16.017 41.453 3.550 1.00 30.25 87 ARG B CA 1
ATOM 1318 C C . ARG B 1 63 ? -16.827 41.102 2.301 1.00 26.51 87 ARG B C 1
ATOM 1319 O O . ARG B 1 63 ? -17.926 41.627 2.079 1.00 25.42 87 ARG B O 1
ATOM 1327 N N . ARG B 1 64 ? -16.254 40.259 1.456 1.00 22.33 88 ARG B N 1
ATOM 1328 C CA . ARG B 1 64 ? -16.953 39.805 0.252 1.00 24.11 88 ARG B CA 1
ATOM 1329 C C . ARG B 1 64 ? -16.437 38.453 -0.149 1.00 24.33 88 ARG B C 1
ATOM 1330 O O . ARG B 1 64 ? -15.332 38.082 0.236 1.00 24.16 88 ARG B O 1
ATOM 1338 N N . LEU B 1 65 ? -17.230 37.685 -0.892 1.00 22.32 89 LEU B N 1
ATOM 1339 C CA . LEU B 1 65 ? -16.722 36.405 -1.361 1.00 21.90 89 LEU B CA 1
ATOM 1340 C C . LEU B 1 65 ? -16.141 36.660 -2.736 1.00 21.88 89 LEU B C 1
ATOM 1341 O O . LEU B 1 65 ? -16.843 37.101 -3.630 1.00 23.41 89 LEU B O 1
ATOM 1346 N N . PRO B 1 66 ? -14.856 36.369 -2.916 1.00 22.20 90 PRO B N 1
ATOM 1347 C CA . PRO B 1 66 ? -14.199 36.604 -4.201 1.00 23.07 90 PRO B CA 1
ATOM 1348 C C . PRO B 1 66 ? -14.704 35.570 -5.204 1.00 23.55 90 PRO B C 1
ATOM 1349 O O . PRO B 1 66 ? -15.210 34.531 -4.791 1.00 23.11 90 PRO B O 1
ATOM 1353 N N . GLN B 1 67 ? -14.614 35.884 -6.490 1.00 22.31 91 GLN B N 1
ATOM 1354 C CA . GLN B 1 67 ? -14.849 34.883 -7.510 1.00 25.43 91 GLN B CA 1
ATOM 1355 C C . GLN B 1 67 ? -13.525 34.606 -8.196 1.00 21.82 91 GLN B C 1
ATOM 1356 O O . GLN B 1 67 ? -12.600 35.408 -8.103 1.00 22.82 91 GLN B O 1
ATOM 1362 N N . ASP B 1 68 ? -13.443 33.485 -8.909 1.00 21.26 92 ASP B N 1
ATOM 1363 C CA . ASP B 1 68 ? -12.203 33.178 -9.596 1.00 22.03 92 ASP B CA 1
ATOM 1364 C C . ASP B 1 68 ? -12.047 34.018 -10.872 1.00 20.73 92 ASP B C 1
ATOM 1365 O O . ASP B 1 68 ? -12.953 34.728 -11.264 1.00 22.79 92 ASP B O 1
ATOM 1370 N N . PRO B 1 69 ? -10.866 33.987 -11.475 1.00 21.16 93 PRO B N 1
ATOM 1371 C CA . PRO B 1 69 ? -10.596 34.812 -12.657 1.00 22.90 93 PRO B CA 1
ATOM 1372 C C . PRO B 1 69 ? -11.511 34.524 -13.831 1.00 24.23 93 PRO B C 1
ATOM 1373 O O . PRO B 1 69 ? -11.570 35.361 -14.734 1.00 26.50 93 PRO B O 1
ATOM 1377 N N . TRP B 1 70 ? -12.224 33.400 -13.813 1.00 25.59 94 TRP B N 1
ATOM 1378 C CA . TRP B 1 70 ? -13.074 33.014 -14.970 1.00 24.42 94 TRP B CA 1
ATOM 1379 C C . TRP B 1 70 ? -14.528 33.123 -14.610 1.00 28.22 94 TRP B C 1
ATOM 1380 O O . TRP B 1 70 ? -15.401 32.611 -15.326 1.00 29.76 94 TRP B O 1
ATOM 1391 N N . GLY B 1 71 ? -14.783 33.780 -13.479 1.00 27.82 95 GLY B N 1
ATOM 1392 C CA . GLY B 1 71 ? -16.139 34.095 -13.080 1.00 28.41 95 GLY B CA 1
ATOM 1393 C C . GLY B 1 71 ? -16.908 32.994 -12.379 1.00 27.74 95 GLY B C 1
ATOM 1394 O O . GLY B 1 71 ? -18.144 33.085 -12.283 1.00 30.63 95 GLY B O 1
ATOM 1395 N N . SER B 1 72 ? -16.228 31.941 -11.930 1.00 25.02 96 SER B N 1
ATOM 1396 C CA . SER B 1 72 ? -16.917 30.879 -11.186 1.00 22.65 96 SER B CA 1
ATOM 1397 C C . SER B 1 72 ? -16.698 31.146 -9.701 1.00 22.82 96 SER B C 1
ATOM 1398 O O . SER B 1 72 ? -15.610 31.556 -9.283 1.00 24.80 96 SER B O 1
ATOM 1401 N N . ASP B 1 73 ? -17.714 30.870 -8.889 1.00 23.56 97 ASP B N 1
ATOM 1402 C CA . ASP B 1 73 ? -17.504 30.850 -7.455 1.00 22.66 97 ASP B CA 1
ATOM 1403 C C . ASP B 1 73 ? -16.473 29.793 -7.081 1.00 20.50 97 ASP B C 1
ATOM 1404 O O . ASP B 1 73 ? -16.383 28.744 -7.722 1.00 20.61 97 ASP B O 1
ATOM 1409 N N . TYR B 1 74 ? -15.703 30.058 -6.030 1.00 20.23 98 TYR B N 1
ATOM 1410 C CA . TYR B 1 74 ? -14.919 29.025 -5.410 1.00 17.57 98 TYR B CA 1
ATOM 1411 C C . TYR B 1 74 ? -15.872 28.067 -4.703 1.00 18.73 98 TYR B C 1
ATOM 1412 O O . TYR B 1 74 ? -17.035 28.435 -4.411 1.00 21.51 98 TYR B O 1
ATOM 1421 N N . GLN B 1 75 ? -15.391 26.849 -4.456 1.00 19.21 99 GLN B N 1
ATOM 1422 C CA . GLN B 1 75 ? -16.236 25.785 -3.917 1.00 19.68 99 GLN B CA 1
ATOM 1423 C C . GLN B 1 75 ? -15.615 25.143 -2.703 1.00 20.57 99 GLN B C 1
ATOM 1424 O O . GLN B 1 75 ? -14.400 25.042 -2.595 1.00 21.77 99 GLN B O 1
ATOM 1430 N N . LEU B 1 76 ? -16.479 24.701 -1.789 1.00 18.80 100 LEU B N 1
ATOM 1431 C CA . LEU B 1 76 ? -16.054 24.179 -0.518 1.00 19.14 100 LEU B CA 1
ATOM 1432 C C . LEU B 1 76 ? -16.507 22.714 -0.398 1.00 19.53 100 LEU B C 1
ATOM 1433 O O . LEU B 1 76 ? -17.699 22.412 -0.626 1.00 20.64 100 LEU B O 1
ATOM 1438 N N . LEU B 1 77 ? -15.567 21.834 -0.047 1.00 18.94 101 LEU B N 1
ATOM 1439 C CA . LEU B 1 77 ? -15.866 20.422 0.271 1.00 19.99 101 LEU B CA 1
ATOM 1440 C C . LEU B 1 77 ? -15.682 20.243 1.779 1.00 19.64 101 LEU B C 1
ATOM 1441 O O . LEU B 1 77 ? -14.555 20.240 2.262 1.00 21.64 101 LEU B O 1
ATOM 1446 N N . SER B 1 78 ? -16.777 20.054 2.512 1.00 19.92 102 SER B N 1
ATOM 1447 C CA . SER B 1 78 ? -16.710 19.994 3.962 1.00 20.42 102 SER B CA 1
ATOM 1448 C C . SER B 1 78 ? -17.942 19.259 4.471 1.00 21.01 102 SER B C 1
ATOM 1449 O O . SER B 1 78 ? -19.050 19.563 4.045 1.00 20.95 102 SER B O 1
ATOM 1452 N N . PRO B 1 79 ? -17.783 18.323 5.408 1.00 23.54 103 PRO B N 1
ATOM 1453 C CA . PRO B 1 79 ? -16.505 17.930 6.005 1.00 24.95 103 PRO B CA 1
ATOM 1454 C C . PRO B 1 79 ? -15.584 17.139 5.079 1.00 26.19 103 PRO B C 1
ATOM 1455 O O . PRO B 1 79 ? -14.428 16.906 5.432 1.00 26.88 103 PRO B O 1
ATOM 1459 N N . GLY B 1 80 ? -16.084 16.743 3.901 1.00 24.01 104 GLY B N 1
ATOM 1460 C CA . GLY B 1 80 ? -15.230 16.143 2.897 1.00 26.98 104 GLY B CA 1
ATOM 1461 C C . GLY B 1 80 ? -15.013 14.657 3.094 1.00 28.52 104 GLY B C 1
ATOM 1462 O O . GLY B 1 80 ? -15.341 14.087 4.135 1.00 31.57 104 GLY B O 1
ATOM 1463 N N . GLN B 1 81 ? -14.471 14.024 2.065 1.00 31.75 105 GLN B N 1
ATOM 1464 C CA . GLN B 1 81 ? -14.095 12.623 2.130 1.00 38.74 105 GLN B CA 1
ATOM 1465 C C . GLN B 1 81 ? -12.923 12.473 3.091 1.00 39.64 105 GLN B C 1
ATOM 1466 O O . GLN B 1 81 ? -11.939 13.225 3.010 1.00 35.37 105 GLN B O 1
ATOM 1472 N N . HIS B 1 82 ? -13.059 11.523 4.019 1.00 41.36 106 HIS B N 1
ATOM 1473 C CA . HIS B 1 82 ? -12.053 11.249 5.059 1.00 43.38 106 HIS B CA 1
ATOM 1474 C C . HIS B 1 82 ? -11.834 12.440 6.012 1.00 41.88 106 HIS B C 1
ATOM 1475 O O . HIS B 1 82 ? -10.767 12.579 6.609 1.00 41.42 106 HIS B O 1
ATOM 1482 N N . GLY B 1 83 ? -12.846 13.297 6.147 1.00 39.65 107 GLY B N 1
ATOM 1483 C CA . GLY B 1 83 ? -12.742 14.497 6.958 1.00 39.42 107 GLY B CA 1
ATOM 1484 C C . GLY B 1 83 ? -11.735 15.533 6.455 1.00 37.97 107 GLY B C 1
ATOM 1485 O O . GLY B 1 83 ? -11.307 16.404 7.220 1.00 39.40 107 GLY B O 1
ATOM 1486 N N . GLN B 1 84 ? -11.351 15.441 5.182 1.00 33.27 108 GLN B N 1
ATOM 1487 C CA . GLN B 1 84 ? -10.442 16.420 4.589 1.00 30.85 108 GLN B CA 1
ATOM 1488 C C . GLN B 1 84 ? -11.214 17.527 3.901 1.00 27.94 108 GLN B C 1
ATOM 1489 O O . GLN B 1 84 ? -11.977 17.277 2.937 1.00 26.94 108 GLN B O 1
ATOM 1495 N N . VAL B 1 85 ? -11.021 18.744 4.405 1.00 23.12 109 VAL B N 1
ATOM 1496 C CA . VAL B 1 85 ? -11.756 19.911 3.911 1.00 21.56 109 VAL B CA 1
ATOM 1497 C C . VAL B 1 85 ? -10.932 20.606 2.829 1.00 21.05 109 VAL B C 1
ATOM 1498 O O . VAL B 1 85 ? -9.786 21.001 3.068 1.00 22.53 109 VAL B O 1
ATOM 1502 N N . ASP B 1 86 ? -11.527 20.774 1.639 1.00 19.54 110 ASP B N 1
ATOM 1503 C CA . ASP B 1 86 ? -10.836 21.392 0.515 1.00 20.40 110 ASP B CA 1
ATOM 1504 C C . ASP B 1 86 ? -11.600 22.628 0.044 1.00 20.73 110 ASP B C 1
ATOM 1505 O O . ASP B 1 86 ? -12.823 22.706 0.201 1.00 21.11 110 ASP B O 1
ATOM 1510 N N . ILE B 1 87 ? -10.875 23.611 -0.498 1.00 19.59 111 ILE B N 1
ATOM 1511 C CA . ILE B 1 87 ? -11.495 24.765 -1.152 1.00 19.31 111 ILE B CA 1
ATOM 1512 C C . ILE B 1 87 ? -10.886 24.799 -2.537 1.00 18.76 111 ILE B C 1
ATOM 1513 O O . ILE B 1 87 ? -9.652 24.715 -2.673 1.00 20.50 111 ILE B O 1
ATOM 1518 N N . PHE B 1 88 ? -11.704 24.933 -3.579 1.00 19.22 112 PHE B N 1
ATOM 1519 C CA . PHE B 1 88 ? -11.097 24.914 -4.912 1.00 19.01 112 PHE B CA 1
ATOM 1520 C C . PHE B 1 88 ? -11.715 25.865 -5.927 1.00 19.18 112 PHE B C 1
ATOM 1521 O O . PHE B 1 88 ? -12.821 26.338 -5.748 1.00 18.95 112 PHE B O 1
ATOM 1529 N N . SER B 1 89 ? -10.931 26.156 -6.957 1.00 18.86 113 SER B N 1
ATOM 1530 C CA . SER B 1 89 ? -11.406 26.763 -8.192 1.00 19.92 113 SER B CA 1
ATOM 1531 C C . SER B 1 89 ? -11.541 25.654 -9.231 1.00 19.26 113 SER B C 1
ATOM 1532 O O . SER B 1 89 ? -10.680 24.761 -9.321 1.00 20.43 113 SER B O 1
ATOM 1535 N N . LEU B 1 90 ? -12.607 25.725 -10.023 1.00 20.12 114 LEU B N 1
ATOM 1536 C CA . LEU B 1 90 ? -12.798 24.833 -11.147 1.00 22.09 114 LEU B CA 1
ATOM 1537 C C . LEU B 1 90 ? -11.830 25.058 -12.322 1.00 23.11 114 LEU B C 1
ATOM 1538 O O . LEU B 1 90 ? -11.719 24.188 -13.196 1.00 25.15 114 LEU B O 1
ATOM 1543 N N . GLY B 1 91 ? -11.150 26.210 -12.361 1.00 22.03 115 GLY B N 1
ATOM 1544 C CA . GLY B 1 91 ? -10.293 26.592 -13.479 1.00 23.53 115 GLY B CA 1
ATOM 1545 C C . GLY B 1 91 ? -11.104 27.005 -14.710 1.00 24.43 115 GLY B C 1
ATOM 1546 O O . GLY B 1 91 ? -12.325 26.881 -14.736 1.00 25.08 115 GLY B O 1
ATOM 1547 N N . PRO B 1 92 ? -10.436 27.489 -15.745 1.00 24.68 116 PRO B N 1
ATOM 1548 C CA . PRO B 1 92 ? -11.109 27.854 -17.007 1.00 25.25 116 PRO B CA 1
ATOM 1549 C C . PRO B 1 92 ? -11.581 26.627 -17.804 1.00 24.14 116 PRO B C 1
ATOM 1550 O O . PRO B 1 92 ? -12.491 26.708 -18.658 1.00 24.62 116 PRO B O 1
ATOM 1554 N N . ASP B 1 93 ? -10.929 25.512 -17.508 1.00 23.37 117 ASP B N 1
ATOM 1555 C CA . ASP B 1 93 ? -10.978 24.300 -18.306 1.00 23.07 117 ASP B CA 1
ATOM 1556 C C . ASP B 1 93 ? -11.417 23.076 -17.523 1.00 23.96 117 ASP B C 1
ATOM 1557 O O . ASP B 1 93 ? -11.302 21.960 -18.025 1.00 24.73 117 ASP B O 1
ATOM 1562 N N . GLY B 1 94 ? -11.887 23.269 -16.291 1.00 21.40 118 GLY B N 1
ATOM 1563 C CA . GLY B 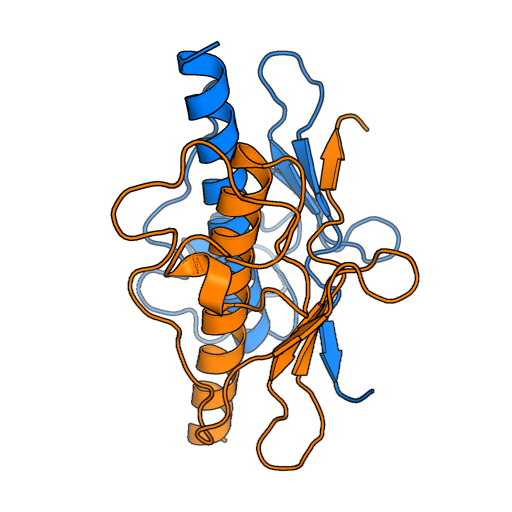1 94 ? -12.437 22.158 -15.522 1.00 22.64 118 GLY B CA 1
ATOM 1564 C C . GLY B 1 94 ? -11.357 21.257 -14.972 1.00 24.83 118 GLY B C 1
ATOM 1565 O O . GLY B 1 94 ? -11.606 20.081 -14.711 1.00 25.66 118 GLY B O 1
ATOM 1566 N N . VAL B 1 95 ? -10.159 21.815 -14.781 1.00 24.58 119 VAL B N 1
ATOM 1567 C CA . VAL B 1 95 ? -9.092 21.081 -14.123 1.00 24.54 119 VAL B CA 1
ATOM 1568 C C . VAL B 1 95 ? -8.894 21.828 -12.809 1.00 24.75 119 VAL B C 1
ATOM 1569 O O . VAL B 1 95 ? -8.239 22.864 -12.786 1.00 26.28 119 VAL B O 1
ATOM 1573 N N . PRO B 1 96 ? -9.521 21.343 -11.736 1.00 24.28 120 PRO B N 1
ATOM 1574 C CA . PRO B 1 96 ? -9.569 22.120 -10.488 1.00 25.79 120 PRO B CA 1
ATOM 1575 C C . PRO B 1 96 ? -8.194 22.408 -9.885 1.00 24.16 120 PRO B C 1
ATOM 1576 O O . PRO B 1 96 ? -7.267 21.589 -9.986 1.00 27.28 120 PRO B O 1
ATOM 1580 N N . GLU B 1 97 ? -8.065 23.604 -9.315 1.00 21.28 121 GLU B N 1
ATOM 1581 C CA . GLU B 1 97 ? -6.916 24.012 -8.521 1.00 22.25 121 GLU B CA 1
ATOM 1582 C C . GLU B 1 97 ? -7.439 24.022 -7.088 1.00 22.10 121 GLU B C 1
ATOM 1583 O O . GLU B 1 97 ? -8.347 24.798 -6.767 1.00 21.46 121 GLU B O 1
ATOM 1593 N N . SER B 1 98 ? -6.904 23.130 -6.257 1.00 20.91 122 SER B N 1
ATOM 1594 C CA . SER B 1 98 ? -7.538 22.844 -4.985 1.00 21.94 122 SER B CA 1
ATOM 1595 C C . SER B 1 98 ? -6.560 22.972 -3.824 1.00 21.74 122 SER B C 1
ATOM 1596 O O . SER B 1 98 ? -5.443 22.432 -3.859 1.00 23.47 122 SER B O 1
ATOM 1599 N N . ASN B 1 99 ? -7.004 23.713 -2.810 1.00 20.07 123 ASN B N 1
ATOM 1600 C CA . ASN B 1 99 ? -6.284 23.962 -1.575 1.00 20.09 123 ASN B CA 1
ATOM 1601 C C . ASN B 1 99 ? -6.815 22.897 -0.615 1.00 19.13 123 ASN B C 1
ATOM 1602 O O . ASN B 1 99 ? -7.966 22.979 -0.177 1.00 20.59 123 ASN B O 1
ATOM 1607 N N . ASP B 1 100 ? -5.987 21.895 -0.304 1.00 21.26 124 ASP B N 1
ATOM 1608 C CA . ASP B 1 100 ? -6.498 20.648 0.298 1.00 22.63 124 ASP B CA 1
ATOM 1609 C C . ASP B 1 100 ? -6.242 20.485 1.777 1.00 22.88 124 ASP B C 1
ATOM 1610 O O . ASP B 1 100 ? -5.211 20.899 2.282 1.00 23.29 124 ASP B O 1
ATOM 1615 N N . ASP B 1 101 ? -7.209 19.864 2.453 1.00 22.18 125 ASP B N 1
ATOM 1616 C CA . ASP B 1 101 ? -7.043 19.426 3.846 1.00 22.22 125 ASP B CA 1
ATOM 1617 C C . ASP B 1 101 ? -6.692 20.616 4.733 1.00 21.34 125 ASP B C 1
ATOM 1618 O O . ASP B 1 101 ? -5.708 20.553 5.489 1.00 22.75 125 ASP B O 1
ATOM 1623 N N . ILE B 1 102 ? -7.486 21.680 4.655 1.00 20.81 126 ILE B N 1
ATOM 1624 C CA . ILE B 1 102 ? -7.193 22.937 5.386 1.00 18.10 126 ILE B CA 1
ATOM 1625 C C . ILE B 1 102 ? -7.218 22.746 6.887 1.00 20.28 126 ILE B C 1
ATOM 1626 O O . ILE B 1 102 ? -6.578 23.507 7.608 1.00 21.59 126 ILE B O 1
ATOM 1631 N N . GLY B 1 103 ? -7.906 21.701 7.351 1.00 20.50 127 GLY B N 1
ATOM 1632 C CA . GLY B 1 103 ? -8.038 21.468 8.785 1.00 21.43 127 GLY B CA 1
ATOM 1633 C C . GLY B 1 103 ? -6.851 20.748 9.403 1.00 21.50 127 GLY B C 1
ATOM 1634 O O . GLY B 1 103 ? -6.888 20.432 10.600 1.00 24.37 127 GLY B O 1
ATOM 1635 N N . ASN B 1 104 ? -5.832 20.439 8.600 1.00 21.45 128 ASN B N 1
ATOM 1636 C CA . ASN B 1 104 ? -4.636 19.743 9.104 1.00 22.52 128 ASN B CA 1
ATOM 1637 C C . ASN B 1 104 ? -3.778 20.694 9.934 1.00 22.44 128 ASN B C 1
ATOM 1638 O O . ASN B 1 104 ? -2.884 21.351 9.415 1.00 21.70 128 ASN B O 1
ATOM 1643 N N . TRP B 1 105 ? -4.111 20.788 11.216 1.00 22.06 129 TRP B N 1
ATOM 1644 C CA . TRP B 1 105 ? -3.337 21.514 12.201 1.00 23.70 129 TRP B CA 1
ATOM 1645 C C . TRP B 1 105 ? -3.133 20.554 13.355 1.00 26.72 129 TRP B C 1
ATOM 1646 O O . TRP B 1 105 ? -3.945 19.643 13.568 1.00 29.18 129 TRP B O 1
ATOM 1657 N N . THR B 1 106 ? -2.052 20.749 14.099 1.00 26.93 130 THR B N 1
ATOM 1658 C CA . THR B 1 106 ? -1.768 19.910 15.262 1.00 28.80 130 THR B CA 1
ATOM 1659 C C . THR B 1 106 ? -1.445 20.767 16.478 1.00 30.67 130 THR B C 1
ATOM 1660 O O . THR B 1 106 ? -0.985 21.913 16.356 1.00 28.64 130 THR B O 1
ATOM 1664 N N . ILE B 1 107 ? -1.723 20.200 17.647 1.00 32.38 131 ILE B N 1
ATOM 1665 C CA . ILE B 1 107 ? -1.306 20.752 18.927 1.00 36.69 131 ILE B CA 1
ATOM 1666 C C . ILE B 1 107 ? -0.301 19.764 19.498 1.00 37.72 131 ILE B C 1
ATOM 1667 O O . ILE B 1 107 ? -0.626 18.601 19.728 1.00 39.23 131 ILE B O 1
ATOM 1672 N N . GLY B 1 108 ? 0.926 20.218 19.710 1.00 37.62 132 GLY B N 1
ATOM 1673 C CA . GLY B 1 108 ? 1.969 19.347 20.212 1.00 43.11 132 GLY B CA 1
ATOM 1674 C C . GLY B 1 108 ? 2.738 18.680 19.082 1.00 49.48 132 GLY B C 1
ATOM 1675 O O . GLY B 1 108 ? 2.243 18.569 17.952 1.00 47.51 132 GLY B O 1
ATOM 1676 N N . PHE B 1 109 ? 3.954 18.236 19.397 1.00 53.74 133 PHE B N 1
ATOM 1677 C CA . PHE B 1 109 ? 4.858 17.631 18.411 1.00 58.16 133 PHE B CA 1
ATOM 1678 C C . PHE B 1 109 ? 5.033 16.126 18.606 1.00 59.16 133 PHE B C 1
ATOM 1679 O O . PHE B 1 109 ? 4.666 15.577 19.647 1.00 61.65 133 PHE B O 1
#

InterPro domains:
  IPR000983 General secretion pathway protein G-type pilin [PR00813] (6-31)
  IPR000983 General secretion pathway protein G-type pilin [PR00813] (42-60)
  IPR010054 Type II secretion system protein GspG [TIGR01710] (5-135)
  IPR012902 Prokaryotic N-terminal methylation site [PF07963] (1-26)
  IPR012902 Prokaryotic N-terminal methylation site [PS00409] (5-25)
  IPR012902 Prokaryotic N-terminal methylation site [TIGR02532] (4-26)
  IPR013545 Type II secretion system protein GspG, C-terminal [PF08334] (29-135)
  IPR045584 Pilin-like [SSF54523] (32-137)

Nearest PDB structures (foldseek):
  1t92-assembly1_B  TM=1.006E+00  e=7.286E-23  Klebsiella pneumoniae
  3g20-assembly1_A  TM=8.462E-01  e=6.501E-14  Escherichia coli O157:H7
  3g20-assembly2_B  TM=8.355E-01  e=1.433E-13  Escherichia coli O157:H7
  5wda-assembly1_A  TM=8.208E-01  e=3.365E-14  Klebsiella oxytoca
  5o2y-assembly1_A  TM=7.395E-01  e=1.634E-13  Klebsiella oxytoca

Organism: Klebsiella pneumoniae (NCBI:txid573)

CATH classification: 3.30.700.10

Solvent-accessible surface area: 11396 Å² total; per-residue (Å²): 85,143,136,115,70,53,16,102,57,84,0,15,50,21,0,8,53,0,4,13,7,0,8,32,4,73,28,24,9,90,103,18,0,33,71,139,16,9,11,99,1,0,52,68,62,15,110,29,132,51,103,21,163,134,51,45,183,58,14,36,35,196,148,52,31,90,6,32,83,50,34,69,6,68,8,68,9,89,30,146,157,55,79,8,24,0,14,0,66,8,90,102,55,64,10,26,1,4,18,27,6,29,42,59,59,133,23,164,93,139,138,117,78,52,18,101,60,81,0,14,50,20,0,8,55,0,4,13,8,0,8,37,2,72,34,20,5,88,100,18,0,30,72,141,15,10,15,106,1,0,56,71,57,16,107,28,118,45,95,23,145,110,57,44,183,62,15,38,34,212,160,55,28,88,6,34,85,50,35,72,6,71,7,65,9,89,29,147,157,56,79,9,24,0,14,0,66,8,91,102,56,63,10,27,1,4,16,28,6,29,44,58,59,134,22,166

Secondary structure (DSSP, 8-state):
-HHHHHHHHHHHHHHHHHHHHHHHHHHHHSSPPPTTT-GGGGTS--SSSSPPSSPPTTTTSSS--B-TTSPBPEEE-S-GGG--EEEE--SSS--EEE--TT-EEE--/-HHHHHHHHHHHHHHHHHHHHHHHHHHHHSSPPPTTT-GGGGTS--SSSSPPSSPPTT-S-S---B-TTSPBPEEE-S-GGG--EEEE-TTTS--EEE--TT-EEE--

Radius of gyration: 17.26 Å; Cα contacts (8 Å, |Δi|>4): 363; chains: 2; bounding box: 51×34×48 Å

Foldseek 3Di:
DVVVVVLVVVFVVLQVLLLQLQVVQCVQAVFGDAQVQWSVCQQDFGPDPPTGPPADDRGRDVDQDDGPQRHGWGWHPCHDVRKIKIWDCPPVRPIDIDIRSVPDDDDD/DVVVVVLVVQFVVLQVLLLVLQVVQCVQAVFGDAQVQWSVCQQDFGPDPPTTPPADDRGRDVDRDDGPQGHGWGWHPCHDVRKIKIWDCPPVRPIDIDIRSVPDDDDD